Protein AF-A0A3B5MGG6-F1 (afdb_monomer_lite)

Secondary structure (DSSP, 8-state):
-PPPPHHHHHHHHHHHHTT--------------------------------------S--------------------------S-S-S---HHHHHHHHHHHHHHHHHHHHHHHHHHHHHHHHHHHHHHHHHHHHHHHHHHHHHHHHHHHHHHHHHHHHHHHHHHHHHHHHHHHHHHHHHHHHHHHHHHHHHHHHHHHHHHHHHHHHHHHHHHHHHHHHHHHHHHHHHHHHHHHHHHHHHHHHHHHHHHHHHHHHHHHHHHHHHHHHHHHHHHHHHHHHHHHHHHHHHHHHHHTT--

Organism: NCBI:txid32473

pLDDT: mean 80.11, std 25.15, range [26.08, 98.81]

Structure (mmCIF, N/CA/C/O backbone):
data_AF-A0A3B5MGG6-F1
#
_entry.id   AF-A0A3B5MGG6-F1
#
loop_
_atom_site.group_PDB
_atom_site.id
_atom_site.type_symbol
_atom_site.label_atom_id
_atom_site.label_alt_id
_atom_site.label_comp_id
_atom_site.label_asym_id
_atom_site.label_entity_id
_atom_site.label_seq_id
_atom_site.pdbx_PDB_ins_code
_atom_site.Cartn_x
_atom_site.Cartn_y
_atom_site.Cartn_z
_atom_site.occupancy
_atom_site.B_iso_or_equiv
_atom_site.auth_seq_id
_atom_site.auth_comp_id
_atom_site.auth_asym_id
_atom_site.auth_atom_id
_atom_site.pdbx_PDB_model_num
ATOM 1 N N . MET A 1 1 ? -23.820 20.287 28.673 1.00 47.94 1 MET A N 1
ATOM 2 C CA . MET A 1 1 ? -22.923 19.943 27.549 1.00 47.94 1 MET A CA 1
ATOM 3 C C . MET A 1 1 ? -23.768 19.921 26.290 1.00 47.94 1 MET A C 1
ATOM 5 O O . MET A 1 1 ? -24.690 19.119 26.222 1.00 47.94 1 MET A O 1
ATOM 9 N N . SER A 1 2 ? -23.555 20.876 25.383 1.00 59.16 2 SER A N 1
ATOM 10 C CA . SER A 1 2 ? -24.327 20.967 24.139 1.00 59.16 2 SER A CA 1
ATOM 11 C C . SER A 1 2 ? -23.839 19.878 23.187 1.00 59.16 2 SER A C 1
ATOM 13 O O . SER A 1 2 ? -22.656 19.848 22.852 1.00 59.16 2 SER A O 1
ATOM 15 N N . TRP A 1 3 ? -24.717 18.947 22.824 1.00 73.25 3 TRP A N 1
ATOM 16 C CA . TRP A 1 3 ? -24.403 17.906 21.853 1.00 73.25 3 TRP A CA 1
ATOM 17 C C . TRP A 1 3 ? -24.364 18.540 20.461 1.00 73.25 3 TRP A C 1
ATOM 19 O O . TRP A 1 3 ? -25.211 19.368 20.122 1.00 73.25 3 TRP A O 1
ATOM 29 N N . LEU A 1 4 ? -23.359 18.180 19.663 1.00 74.75 4 LEU A N 1
ATOM 30 C CA . LEU A 1 4 ? -23.256 18.612 18.271 1.00 74.75 4 LEU A CA 1
ATOM 31 C C . LEU A 1 4 ? -24.516 18.182 17.508 1.00 74.75 4 LEU A C 1
ATOM 33 O O . LEU A 1 4 ? -24.974 17.047 17.640 1.00 74.75 4 LEU A O 1
ATOM 37 N N . SER A 1 5 ? -25.057 19.084 16.688 1.00 87.19 5 SER A N 1
ATOM 38 C CA . SER A 1 5 ? -26.113 18.738 15.732 1.00 87.19 5 SER A CA 1
ATOM 39 C C . SER A 1 5 ? -25.649 17.576 14.836 1.00 87.19 5 SER A C 1
ATOM 41 O O . SER A 1 5 ? -24.461 17.533 14.496 1.00 87.19 5 SER A O 1
ATOM 43 N N . PRO A 1 6 ? -26.541 16.666 14.397 1.00 84.75 6 PRO A N 1
ATOM 44 C CA . PRO A 1 6 ? -26.190 15.551 13.512 1.00 84.75 6 PRO A CA 1
ATOM 45 C C . PRO A 1 6 ? -25.348 15.962 12.292 1.00 84.75 6 PRO A C 1
ATOM 47 O O . PRO A 1 6 ? -24.424 15.254 11.901 1.00 84.75 6 PRO A O 1
ATOM 50 N N . VAL A 1 7 ? -25.596 17.157 11.744 1.00 82.31 7 VAL A N 1
ATOM 51 C CA . VAL A 1 7 ? -24.833 17.722 10.616 1.00 82.31 7 VAL A CA 1
ATOM 52 C C . VAL A 1 7 ? -23.407 18.107 11.020 1.00 82.31 7 VAL A C 1
ATOM 54 O O . VAL A 1 7 ? -22.466 17.914 10.257 1.00 82.31 7 VAL A O 1
ATOM 57 N N . GLN A 1 8 ? -23.225 18.630 12.231 1.00 82.56 8 GLN A N 1
ATOM 58 C CA . GLN A 1 8 ? -21.909 18.988 12.762 1.00 82.56 8 GLN A CA 1
ATOM 59 C C . GLN A 1 8 ? -21.092 17.739 13.104 1.00 82.56 8 GLN A C 1
ATOM 61 O O . GLN A 1 8 ? -19.890 17.707 12.853 1.00 82.56 8 GLN A O 1
ATOM 66 N N . TRP A 1 9 ? -21.745 16.685 13.599 1.00 86.94 9 TRP A N 1
ATOM 67 C CA . TRP A 1 9 ? -21.104 15.391 13.825 1.00 86.94 9 TRP A CA 1
ATOM 68 C C . TRP A 1 9 ? -20.669 14.738 12.504 1.00 86.94 9 TRP A C 1
ATOM 70 O O . TRP A 1 9 ? -19.541 14.260 12.393 1.00 86.94 9 TRP A O 1
ATOM 80 N N . ALA A 1 10 ? -21.506 14.808 11.464 1.00 84.88 10 ALA A N 1
ATOM 81 C CA . ALA A 1 10 ? -21.157 14.353 10.118 1.00 84.88 10 ALA A CA 1
ATOM 82 C C . ALA A 1 10 ? -19.996 15.162 9.504 1.00 84.88 10 ALA A C 1
ATOM 84 O O . ALA A 1 10 ? -19.057 14.585 8.963 1.00 84.88 10 ALA A O 1
ATOM 85 N N . LYS A 1 11 ? -19.997 16.498 9.638 1.00 80.25 11 LYS A N 1
ATOM 86 C CA . LYS A 1 11 ? -18.886 17.343 9.156 1.00 80.25 11 LYS A CA 1
ATOM 87 C C . LYS A 1 11 ? -17.575 17.039 9.874 1.00 80.25 11 LYS A C 1
ATOM 89 O O . LYS A 1 11 ? -16.527 16.991 9.237 1.00 80.25 11 LYS A O 1
ATOM 94 N N . TRP A 1 12 ? -17.633 16.835 11.186 1.00 83.12 12 TRP A N 1
ATOM 95 C CA . TRP A 1 12 ? -16.455 16.524 11.988 1.00 83.12 12 TRP A CA 1
ATOM 96 C C . TRP A 1 12 ? -15.891 15.138 11.659 1.00 83.12 12 TRP A C 1
ATOM 98 O O . TRP A 1 12 ? -14.692 15.010 11.428 1.00 83.12 12 TRP A O 1
ATOM 108 N N . THR A 1 13 ? -16.747 14.118 11.550 1.00 85.62 13 THR A N 1
ATOM 109 C CA . THR A 1 13 ? -16.327 12.758 11.172 1.00 85.62 13 THR A CA 1
ATOM 110 C C . THR A 1 13 ? -15.755 12.702 9.760 1.00 85.62 13 THR A C 1
ATOM 112 O O . THR A 1 13 ? -14.726 12.065 9.560 1.00 85.62 13 THR A O 1
ATOM 115 N N . TRP A 1 14 ? -16.334 13.431 8.802 1.00 74.00 14 TRP A N 1
ATOM 116 C CA . TRP A 1 14 ? -15.778 13.519 7.451 1.00 74.00 14 TRP A CA 1
ATOM 117 C C . TRP A 1 14 ? -14.415 14.220 7.436 1.00 74.00 14 TRP A C 1
ATOM 119 O O . TRP A 1 14 ? -13.461 13.709 6.861 1.00 74.00 14 TRP A O 1
ATOM 129 N N . SER A 1 15 ? -14.278 15.336 8.159 1.00 77.81 15 SER A N 1
ATOM 130 C CA . SER A 1 15 ? -13.008 16.065 8.267 1.00 77.81 15 SER A CA 1
ATOM 131 C C . SER A 1 15 ? -11.915 15.273 9.000 1.00 77.81 15 SER A C 1
ATOM 133 O O . SER A 1 15 ? -10.732 15.462 8.714 1.00 77.81 15 SER A O 1
ATOM 135 N N . ALA A 1 16 ? -12.293 14.389 9.927 1.00 76.06 16 ALA A N 1
ATOM 136 C CA . ALA A 1 16 ? -11.382 13.468 10.601 1.00 76.06 16 ALA A CA 1
ATOM 137 C C . ALA A 1 16 ? -10.973 12.288 9.701 1.00 76.06 16 ALA A C 1
ATOM 139 O O . ALA A 1 16 ? -9.833 11.838 9.781 1.00 76.06 16 ALA A O 1
ATOM 140 N N . VAL A 1 17 ? -11.871 11.810 8.828 1.00 74.44 17 VAL A N 1
ATOM 141 C CA . VAL A 1 17 ? -11.615 10.661 7.942 1.00 74.44 17 VAL A CA 1
ATOM 142 C C . VAL A 1 17 ? -10.825 11.035 6.687 1.00 74.44 17 VAL A C 1
ATOM 144 O O . VAL A 1 17 ? -10.078 10.206 6.176 1.00 74.44 17 VAL A O 1
ATOM 147 N N . THR A 1 18 ? -10.948 12.273 6.197 1.00 74.12 18 THR A N 1
ATOM 148 C CA . THR A 1 18 ? -10.237 12.735 4.992 1.00 74.12 18 THR A CA 1
ATOM 149 C C . THR A 1 18 ? -9.017 13.604 5.285 1.00 74.12 18 THR A C 1
ATOM 151 O O . THR A 1 18 ? -8.339 14.000 4.344 1.00 74.12 18 THR A O 1
ATOM 154 N N . GLY A 1 19 ? -8.736 13.925 6.554 1.00 52.03 19 GLY A N 1
ATOM 155 C CA . GLY A 1 19 ? -7.670 14.859 6.922 1.00 52.03 19 GLY A CA 1
ATOM 156 C C . GLY A 1 19 ? -7.944 16.256 6.362 1.00 52.03 19 GLY A C 1
ATOM 157 O O . GLY A 1 19 ? -7.383 16.651 5.346 1.00 52.03 19 GLY A O 1
ATOM 158 N N . GLY A 1 20 ? -8.852 17.000 6.994 1.00 51.59 20 GLY A N 1
ATOM 159 C CA . GLY A 1 20 ? -9.206 18.351 6.557 1.00 51.59 20 GLY A CA 1
ATOM 160 C C . GLY A 1 20 ? -8.001 19.297 6.523 1.00 51.59 20 GLY A C 1
ATOM 161 O O . GLY A 1 20 ? -7.523 19.732 7.570 1.00 51.59 20 GLY A O 1
ATOM 162 N N . ALA A 1 21 ? -7.562 19.656 5.314 1.00 44.69 21 ALA A N 1
ATOM 163 C CA . ALA A 1 21 ? -6.850 20.898 5.056 1.00 44.69 21 ALA A CA 1
ATOM 164 C C . ALA A 1 21 ? -7.791 22.051 5.434 1.00 44.69 21 ALA A C 1
ATOM 166 O O . ALA A 1 21 ? -8.805 22.287 4.776 1.00 44.69 21 ALA A O 1
ATOM 167 N N . GLY A 1 22 ? -7.495 22.699 6.558 1.00 44.03 22 GLY A N 1
ATOM 168 C CA . GLY A 1 22 ? -8.172 23.916 6.974 1.00 44.03 22 GLY A CA 1
ATOM 169 C C . GLY A 1 22 ? -7.896 25.020 5.963 1.00 44.03 22 GLY A C 1
ATOM 170 O O . GLY A 1 22 ? -6.744 25.380 5.734 1.00 44.03 22 GLY A O 1
ATOM 171 N N . ASP A 1 23 ? -8.972 25.534 5.378 1.00 50.22 23 ASP A N 1
ATOM 172 C CA . ASP A 1 23 ? -9.030 26.833 4.725 1.00 50.22 23 ASP A CA 1
ATOM 173 C C . ASP A 1 23 ? -8.570 27.900 5.728 1.00 50.22 23 ASP A C 1
ATOM 175 O O . ASP A 1 23 ? -9.292 28.262 6.658 1.00 50.22 23 ASP A O 1
ATOM 179 N N . ASN A 1 24 ? -7.316 28.322 5.588 1.00 38.94 24 ASN A N 1
ATOM 180 C CA . ASN A 1 24 ? -6.764 29.489 6.252 1.00 38.94 24 ASN A CA 1
ATOM 181 C C . ASN A 1 24 ? -6.341 30.439 5.136 1.00 38.94 24 ASN A C 1
ATOM 183 O O . ASN A 1 24 ? -5.423 30.147 4.369 1.00 38.94 24 ASN A O 1
ATOM 187 N N . GLY A 1 25 ? -7.061 31.554 5.032 1.00 44.50 25 GLY A N 1
ATOM 188 C CA . GLY A 1 25 ? -6.822 32.572 4.025 1.00 44.50 25 GLY A CA 1
ATOM 189 C C . GLY A 1 25 ? -5.377 33.062 4.042 1.00 44.50 25 GLY A C 1
ATOM 190 O O . GLY A 1 25 ? -4.863 33.493 5.074 1.00 44.50 25 GLY A O 1
ATOM 191 N N . GLN A 1 26 ? -4.751 33.051 2.867 1.00 32.41 26 GLN A N 1
ATOM 192 C CA . GLN A 1 26 ? -3.492 33.736 2.618 1.00 32.41 26 GLN A CA 1
ATOM 193 C C . GLN A 1 26 ? -3.726 34.791 1.535 1.00 32.41 26 GLN A C 1
ATOM 195 O O . GLN A 1 26 ? -3.772 34.509 0.340 1.00 32.41 26 GLN A O 1
ATOM 200 N N . HIS A 1 27 ? -3.884 36.033 1.985 1.00 38.22 27 HIS A N 1
ATOM 201 C CA . HIS A 1 27 ? -3.627 37.212 1.176 1.00 38.22 27 HIS A CA 1
ATOM 202 C C . HIS A 1 27 ? -2.108 37.428 1.188 1.00 38.22 27 HIS A C 1
ATOM 204 O O . HIS A 1 27 ? -1.572 37.960 2.154 1.00 38.22 27 HIS A O 1
ATOM 210 N N . THR A 1 28 ? -1.411 37.027 0.129 1.00 31.61 28 THR A N 1
ATOM 211 C CA . THR A 1 28 ? -0.104 37.592 -0.240 1.00 31.61 28 THR A CA 1
ATOM 212 C C . THR A 1 28 ? -0.030 37.598 -1.752 1.00 31.61 28 THR A C 1
ATOM 214 O O . THR A 1 28 ? 0.015 36.551 -2.393 1.00 31.61 28 THR A O 1
ATOM 217 N N . GLY A 1 29 ? -0.118 38.800 -2.309 1.00 32.59 29 GLY A N 1
ATOM 218 C CA . GLY A 1 29 ? 0.027 39.019 -3.730 1.00 32.59 29 GLY A CA 1
ATOM 219 C C . GLY A 1 29 ? 1.483 38.975 -4.172 1.00 32.59 29 GLY A C 1
ATOM 220 O O . GLY A 1 29 ? 2.388 39.267 -3.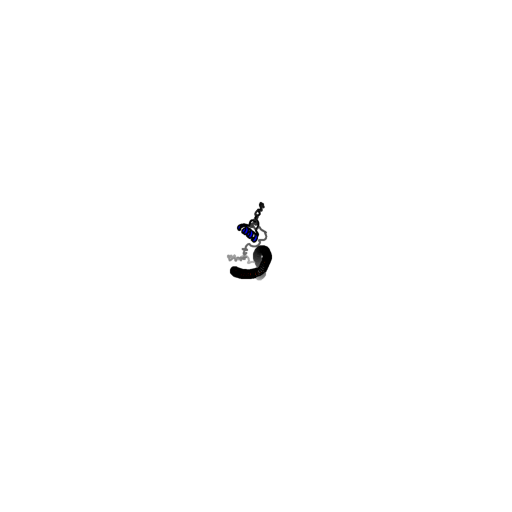394 1.00 32.59 29 GLY A O 1
ATOM 221 N N . ARG A 1 30 ? 1.592 38.755 -5.483 1.00 36.16 30 ARG A N 1
ATOM 222 C CA . ARG A 1 30 ? 2.635 39.237 -6.385 1.00 36.16 30 ARG A CA 1
ATOM 223 C C . ARG A 1 30 ? 3.969 38.498 -6.320 1.00 36.16 30 ARG A C 1
ATOM 225 O O . ARG A 1 30 ? 4.853 38.871 -5.568 1.00 36.16 30 ARG A O 1
ATOM 232 N N . ASP A 1 31 ? 4.107 37.550 -7.239 1.00 33.88 31 ASP A N 1
ATOM 233 C CA . ASP A 1 31 ? 5.368 37.321 -7.933 1.00 33.88 31 ASP A CA 1
ATOM 234 C C . ASP A 1 31 ? 5.080 37.290 -9.437 1.00 33.88 31 ASP A C 1
ATOM 236 O O . ASP A 1 31 ? 4.475 36.360 -9.969 1.00 33.88 31 ASP A O 1
ATOM 240 N N . ASP A 1 32 ? 5.479 38.381 -10.087 1.00 47.44 32 ASP A N 1
ATOM 241 C CA . ASP A 1 32 ? 5.624 38.509 -11.528 1.00 47.44 32 ASP A CA 1
ATOM 242 C C . ASP A 1 32 ? 6.772 37.581 -11.966 1.00 47.44 32 ASP A C 1
ATOM 244 O O . ASP A 1 32 ? 7.939 37.847 -11.673 1.00 47.44 32 ASP A O 1
ATOM 248 N N . LYS A 1 33 ? 6.462 36.484 -12.663 1.00 39.97 33 LYS A N 1
ATOM 249 C CA . LYS A 1 33 ? 7.435 35.794 -13.517 1.00 39.97 33 LYS A CA 1
ATOM 250 C C . LYS A 1 33 ? 6.804 35.508 -14.861 1.00 39.97 33 LYS A C 1
ATOM 252 O O . LYS A 1 33 ? 6.009 34.591 -15.028 1.00 39.97 33 LYS A O 1
ATOM 257 N N . GLU A 1 34 ? 7.183 36.396 -15.761 1.00 43.03 34 GLU A N 1
ATOM 258 C CA . GLU A 1 34 ? 6.930 36.409 -17.183 1.00 43.03 34 GLU A CA 1
ATOM 259 C C . GLU A 1 34 ? 7.214 35.049 -17.819 1.00 43.03 34 GLU A C 1
ATOM 261 O O . GLU A 1 34 ? 8.250 34.413 -17.593 1.00 43.03 34 GLU A O 1
ATOM 266 N N . ASP A 1 35 ? 6.267 34.654 -18.658 1.00 42.06 35 ASP A N 1
ATOM 267 C CA . ASP A 1 35 ? 6.448 33.698 -19.728 1.00 42.06 35 ASP A CA 1
ATOM 268 C C . ASP A 1 35 ? 7.689 34.076 -20.548 1.00 42.06 35 ASP A C 1
ATOM 270 O O . ASP A 1 35 ? 7.717 35.098 -21.231 1.00 42.06 35 ASP A O 1
ATOM 274 N N . ASN A 1 36 ? 8.717 33.231 -20.520 1.00 41.12 36 ASN A N 1
ATOM 275 C CA . ASN A 1 36 ? 9.739 33.237 -21.561 1.00 41.12 36 ASN A CA 1
ATOM 276 C C . ASN A 1 36 ? 10.020 31.807 -22.020 1.00 41.12 36 ASN A C 1
ATOM 278 O O . ASN A 1 36 ? 11.101 31.248 -21.849 1.00 41.12 36 ASN A O 1
ATOM 282 N N . LEU A 1 37 ? 8.978 31.205 -22.587 1.00 48.41 37 LEU A N 1
ATOM 283 C CA . LEU A 1 37 ? 9.094 30.082 -23.498 1.00 48.41 37 LEU A CA 1
ATOM 284 C C . LEU A 1 37 ? 8.848 30.630 -24.902 1.00 48.41 37 LEU A C 1
ATOM 286 O O . LEU A 1 37 ? 7.708 30.659 -25.339 1.00 48.41 37 LEU A O 1
ATOM 290 N N . MET A 1 38 ? 9.894 31.107 -25.575 1.00 44.31 38 MET A N 1
ATOM 291 C CA . MET A 1 38 ? 10.033 31.090 -27.039 1.00 44.31 38 MET A CA 1
ATOM 292 C C . MET A 1 38 ? 11.314 31.828 -27.434 1.00 44.31 38 MET A C 1
ATOM 294 O O . MET A 1 38 ? 11.298 33.043 -27.597 1.00 44.31 38 MET A O 1
ATOM 298 N N . LEU A 1 39 ? 12.405 31.091 -27.656 1.00 45.59 39 LEU A N 1
ATOM 299 C CA . LEU A 1 39 ? 13.365 31.433 -28.709 1.00 45.59 39 LEU A CA 1
ATOM 300 C C . LEU A 1 39 ? 14.301 30.244 -28.994 1.00 45.59 39 LEU A C 1
ATOM 302 O O . LEU A 1 39 ? 15.430 30.187 -28.525 1.00 45.59 39 LEU A O 1
ATOM 306 N N . PHE A 1 40 ? 13.832 29.294 -29.796 1.00 34.25 40 PHE A N 1
ATOM 307 C CA . PHE A 1 40 ? 14.710 28.599 -30.737 1.00 34.25 40 PHE A CA 1
ATOM 308 C C . PHE A 1 40 ? 14.092 28.814 -32.113 1.00 34.25 40 PHE A C 1
ATOM 310 O O . PHE A 1 40 ? 13.156 28.132 -32.520 1.00 34.25 40 PHE A O 1
ATOM 317 N N . LYS A 1 41 ? 14.544 29.892 -32.755 1.00 37.66 41 LYS A N 1
ATOM 318 C CA . LYS A 1 41 ? 14.348 30.123 -34.180 1.00 37.66 41 LYS A CA 1
ATOM 319 C C . LYS A 1 41 ? 15.368 29.254 -34.902 1.00 37.66 41 LYS A C 1
ATOM 321 O O . LYS A 1 41 ? 16.548 29.590 -34.922 1.00 37.66 41 LYS A O 1
ATOM 326 N N . ASP A 1 42 ? 14.891 28.152 -35.463 1.00 40.66 42 ASP A N 1
ATOM 327 C CA . ASP A 1 42 ? 15.525 27.530 -36.618 1.00 40.66 42 ASP A CA 1
ATOM 328 C C . ASP A 1 42 ? 15.268 28.443 -37.822 1.00 40.66 42 ASP A C 1
ATOM 330 O O . ASP A 1 42 ? 14.266 28.309 -38.522 1.00 40.66 42 ASP A O 1
ATOM 334 N N . ASP A 1 43 ? 16.156 29.415 -38.025 1.00 36.41 43 ASP A N 1
ATOM 335 C CA . ASP A 1 43 ? 16.260 30.126 -39.293 1.00 36.41 43 ASP A CA 1
ATOM 336 C C . ASP A 1 43 ? 17.379 29.472 -40.108 1.00 36.41 43 ASP A C 1
ATOM 338 O O . ASP A 1 43 ? 18.575 29.646 -39.868 1.00 36.41 43 ASP A O 1
ATOM 342 N N . HIS A 1 44 ? 16.942 28.687 -41.090 1.00 45.41 44 HIS A N 1
ATOM 343 C CA . HIS A 1 44 ? 17.717 28.346 -42.268 1.00 45.41 44 HIS A CA 1
ATOM 344 C C . HIS A 1 44 ? 18.201 29.630 -42.957 1.00 45.41 44 HIS A C 1
ATOM 346 O O . HIS A 1 44 ? 17.391 30.374 -43.500 1.00 45.41 44 HIS A O 1
ATOM 352 N N . HIS A 1 45 ? 19.516 29.833 -43.030 1.00 36.81 45 HIS A N 1
ATOM 353 C CA . HIS A 1 45 ? 20.130 30.602 -44.110 1.00 36.81 45 HIS A CA 1
ATOM 354 C C . HIS A 1 45 ? 21.511 30.036 -44.455 1.00 36.81 45 HIS A C 1
ATOM 356 O O . HIS A 1 45 ? 22.381 29.917 -43.599 1.00 36.81 45 HIS A O 1
ATOM 362 N N . GLU A 1 46 ? 21.630 29.639 -45.727 1.00 35.25 46 GLU A N 1
ATOM 363 C CA . GLU A 1 46 ? 22.773 29.866 -46.626 1.00 35.25 46 GLU A CA 1
ATOM 364 C C . GLU A 1 46 ? 24.163 29.826 -45.956 1.00 35.25 46 GLU A C 1
ATOM 366 O O . GLU A 1 46 ? 24.590 30.751 -45.282 1.00 35.25 46 GLU A O 1
ATOM 371 N N . GLY A 1 47 ? 24.965 28.775 -46.117 1.00 39.75 47 GLY A N 1
ATOM 372 C CA . GLY A 1 47 ? 25.407 28.316 -47.429 1.00 39.75 47 GLY A CA 1
ATOM 373 C C . GLY A 1 47 ? 26.299 29.370 -48.089 1.00 39.75 47 GLY A C 1
ATOM 374 O O . GLY A 1 47 ? 25.886 29.968 -49.075 1.00 39.75 47 GLY A O 1
ATOM 375 N N . HIS A 1 48 ? 27.507 29.603 -47.559 1.00 35.06 48 HIS A N 1
ATOM 376 C CA . HIS A 1 48 ? 28.522 30.392 -48.258 1.00 35.06 48 HIS A CA 1
ATOM 377 C C . HIS A 1 48 ? 29.915 29.749 -48.165 1.00 35.06 48 HIS A C 1
ATOM 379 O O . HIS A 1 48 ? 30.562 29.754 -47.124 1.00 35.06 48 HIS A O 1
ATOM 385 N N . ALA A 1 49 ? 30.285 29.168 -49.309 1.00 41.62 49 ALA A N 1
ATOM 386 C CA . ALA A 1 49 ? 31.598 28.980 -49.920 1.00 41.62 49 ALA A CA 1
ATOM 387 C C . ALA A 1 49 ? 32.847 28.873 -49.026 1.00 41.62 49 ALA A C 1
ATOM 389 O O . ALA A 1 49 ? 33.356 29.868 -48.515 1.00 41.62 49 ALA A O 1
ATOM 390 N N . THR A 1 50 ? 33.444 27.682 -49.033 1.00 41.19 50 THR A N 1
ATOM 391 C CA . THR A 1 50 ? 34.902 27.549 -49.095 1.00 41.19 50 THR A CA 1
ATOM 392 C C . THR A 1 50 ? 35.261 27.045 -50.485 1.00 41.19 50 THR A C 1
ATOM 394 O O . THR A 1 50 ? 34.861 25.948 -50.879 1.00 41.19 50 THR A O 1
ATOM 397 N N . ASP A 1 51 ? 35.940 27.913 -51.229 1.00 46.06 51 ASP A N 1
ATOM 398 C CA . ASP A 1 51 ? 36.638 27.614 -52.470 1.00 46.06 51 ASP A CA 1
ATOM 399 C C . ASP A 1 51 ? 37.588 26.430 -52.266 1.00 46.06 51 ASP A C 1
ATOM 401 O O . ASP A 1 51 ? 38.351 26.435 -51.307 1.00 46.06 51 ASP A O 1
ATOM 405 N N . GLU A 1 52 ? 37.548 25.443 -53.161 1.00 41.75 52 GLU A N 1
ATOM 406 C CA . GLU A 1 52 ? 38.738 24.947 -53.860 1.00 41.75 52 GLU A CA 1
ATOM 407 C C . GLU A 1 52 ? 38.362 23.881 -54.906 1.00 41.75 52 GLU A C 1
ATOM 409 O O . GLU A 1 52 ? 37.611 22.941 -54.663 1.00 41.75 52 GLU A O 1
ATOM 414 N N . GLU A 1 53 ? 38.892 24.112 -56.107 1.00 39.69 53 GLU A N 1
ATOM 415 C CA . GLU A 1 53 ? 39.119 23.165 -57.203 1.00 39.69 53 GLU A CA 1
ATOM 416 C C . GLU A 1 53 ? 37.913 22.538 -57.927 1.00 39.69 53 GLU A C 1
ATOM 418 O O . GLU A 1 53 ? 37.649 21.339 -57.903 1.00 39.69 53 GLU A O 1
ATOM 423 N N . LYS A 1 54 ? 37.284 23.359 -58.779 1.00 34.91 54 LYS A N 1
ATOM 424 C CA . LYS A 1 54 ? 36.786 22.894 -60.083 1.00 34.91 54 LYS A CA 1
ATOM 425 C C . LYS A 1 54 ? 37.877 23.082 -61.141 1.00 34.91 54 LYS A C 1
ATOM 427 O O . LYS A 1 54 ? 37.950 24.121 -61.795 1.00 34.91 54 LYS A O 1
ATOM 432 N N . LEU A 1 55 ? 38.682 22.049 -61.355 1.00 46.59 55 LEU A N 1
ATOM 433 C CA . LEU A 1 55 ? 39.332 21.807 -62.640 1.00 46.59 55 LEU A CA 1
ATOM 434 C C . LEU A 1 55 ? 38.852 20.458 -63.180 1.00 46.59 55 LEU A C 1
ATOM 436 O O . LEU A 1 55 ? 38.610 19.528 -62.424 1.00 46.59 55 LEU A O 1
ATOM 440 N N . ALA A 1 56 ? 38.750 20.397 -64.507 1.00 38.38 56 ALA A N 1
ATOM 441 C CA . ALA A 1 56 ? 38.333 19.268 -65.338 1.00 38.38 56 ALA A CA 1
ATOM 442 C C . ALA A 1 56 ? 36.814 19.052 -65.466 1.00 38.38 56 ALA A C 1
ATOM 444 O O . ALA A 1 56 ? 36.134 18.506 -64.603 1.00 38.38 56 ALA A O 1
ATOM 445 N N . GLY A 1 57 ? 36.280 19.457 -66.622 1.00 38.97 57 GLY A N 1
ATOM 446 C CA . GLY A 1 57 ? 34.905 19.136 -66.991 1.00 38.97 57 GLY A CA 1
ATOM 447 C C . GLY A 1 57 ? 34.328 19.886 -68.188 1.00 38.97 57 GLY A C 1
ATOM 448 O O . GLY A 1 57 ? 33.119 20.090 -68.227 1.00 38.97 57 GLY A O 1
ATOM 449 N N . THR A 1 58 ? 35.131 20.303 -69.170 1.00 34.47 58 THR A N 1
ATOM 450 C CA . THR A 1 58 ? 34.613 20.673 -70.496 1.00 34.47 58 THR A CA 1
ATOM 451 C C . THR A 1 58 ? 35.036 19.629 -71.515 1.00 34.47 58 THR A C 1
ATOM 453 O O . THR A 1 58 ? 36.202 19.513 -71.877 1.00 34.47 58 THR A O 1
ATOM 456 N N . LYS A 1 59 ? 34.025 18.857 -71.924 1.00 33.22 59 LYS A N 1
ATOM 457 C CA . LYS A 1 59 ? 33.884 18.113 -73.178 1.00 33.22 59 LYS A CA 1
ATOM 458 C C . LYS A 1 59 ? 35.050 18.292 -74.152 1.00 33.22 59 LYS A C 1
ATOM 460 O O . LYS A 1 59 ? 35.187 19.326 -74.805 1.00 33.22 59 LYS A O 1
ATOM 465 N N . SER A 1 60 ? 35.819 17.220 -74.288 1.00 36.84 60 SER A N 1
ATOM 466 C CA . SER A 1 60 ? 36.667 16.989 -75.444 1.00 36.84 60 SER A CA 1
ATOM 467 C C . SER A 1 60 ? 35.765 16.676 -76.642 1.00 36.84 60 SER A C 1
ATOM 469 O O . SER A 1 60 ? 35.372 15.539 -76.862 1.00 36.84 60 SER A O 1
ATOM 471 N N . GLU A 1 61 ? 35.385 17.707 -77.392 1.00 41.25 61 GLU A N 1
ATOM 472 C CA . GLU A 1 61 ? 34.991 17.581 -78.798 1.00 41.25 61 GLU A CA 1
ATOM 473 C C . GLU A 1 61 ? 35.999 18.373 -79.627 1.00 41.25 61 GLU A C 1
ATOM 475 O O . GLU A 1 61 ? 35.745 19.473 -80.110 1.00 41.25 61 GLU A O 1
ATOM 480 N N . LYS A 1 62 ? 37.198 17.806 -79.747 1.00 33.19 62 LYS A N 1
ATOM 481 C CA . LYS A 1 62 ? 38.065 17.995 -80.907 1.00 33.19 62 LYS A CA 1
ATOM 482 C C . LYS A 1 62 ? 38.695 16.647 -81.209 1.00 33.19 62 LYS A C 1
ATOM 484 O O . LYS A 1 62 ? 39.807 16.356 -80.779 1.00 33.19 62 LYS A O 1
ATOM 489 N N . GLU A 1 63 ? 37.975 15.834 -81.977 1.00 36.25 63 GLU A N 1
ATOM 490 C CA . GLU A 1 63 ? 38.622 14.893 -82.883 1.00 36.25 63 GLU A CA 1
ATOM 491 C C . GLU A 1 63 ? 39.536 15.714 -83.801 1.00 36.25 63 GLU A C 1
ATOM 493 O O . GLU A 1 63 ? 39.128 16.225 -84.842 1.00 36.25 63 GLU A O 1
ATOM 498 N N . GLN A 1 64 ? 40.797 15.884 -83.406 1.00 32.38 64 GLN A N 1
ATOM 499 C CA . GLN A 1 64 ? 41.859 16.144 -84.366 1.00 32.38 64 GLN A CA 1
ATOM 500 C C . GLN A 1 64 ? 42.160 14.816 -85.044 1.00 32.38 64 GLN A C 1
ATOM 502 O O . GLN A 1 64 ? 43.114 14.104 -84.741 1.00 32.38 64 GLN A O 1
ATOM 507 N N . ASN A 1 65 ? 41.259 14.482 -85.961 1.00 32.00 65 ASN A N 1
ATOM 508 C CA . ASN A 1 65 ? 41.521 13.577 -87.049 1.00 32.00 65 ASN A CA 1
ATOM 509 C C . ASN A 1 65 ? 42.690 14.182 -87.840 1.00 32.00 65 ASN A C 1
ATOM 511 O O . ASN A 1 65 ? 42.502 15.081 -88.660 1.00 32.00 65 ASN A O 1
ATOM 515 N N . TYR A 1 66 ? 43.916 13.729 -87.573 1.00 33.56 66 TYR A N 1
ATOM 516 C CA . TYR A 1 66 ? 45.013 13.895 -88.519 1.00 33.56 66 TYR A CA 1
ATOM 517 C C . TYR A 1 66 ? 44.739 12.954 -89.691 1.00 33.56 66 TYR A C 1
ATOM 519 O O . TYR A 1 66 ? 45.368 11.912 -89.859 1.00 33.56 66 TYR A O 1
ATOM 527 N N . THR A 1 67 ? 43.751 13.330 -90.502 1.00 26.08 67 THR A N 1
ATOM 528 C CA . THR A 1 67 ? 43.644 12.855 -91.869 1.00 26.08 67 THR A CA 1
ATOM 529 C C . THR A 1 67 ? 44.872 13.401 -92.577 1.00 26.08 67 THR A C 1
ATOM 531 O O . THR A 1 67 ? 44.982 14.596 -92.846 1.00 26.08 67 THR A O 1
ATOM 534 N N . CYS A 1 68 ? 45.845 12.532 -92.827 1.00 34.16 68 CYS A N 1
ATOM 535 C CA . CYS A 1 68 ? 46.871 12.817 -93.809 1.00 34.16 68 CYS A CA 1
ATOM 536 C C . CYS A 1 68 ? 46.154 12.791 -95.165 1.00 34.16 68 CYS A C 1
ATOM 538 O O . CYS A 1 68 ? 45.927 11.723 -95.734 1.00 34.16 68 CYS A O 1
ATOM 540 N N . GLU A 1 69 ? 45.696 13.956 -95.630 1.00 26.28 69 GLU A N 1
ATOM 541 C CA . GLU A 1 69 ? 45.214 14.132 -96.996 1.00 26.28 69 GLU A CA 1
ATOM 542 C C . GLU A 1 69 ? 46.381 13.849 -97.950 1.00 26.28 69 GLU A C 1
ATOM 544 O O . GLU A 1 69 ? 47.150 14.738 -98.317 1.00 26.28 69 GLU A O 1
ATOM 549 N N . LEU A 1 70 ? 46.516 12.594 -98.381 1.00 38.81 70 LEU A N 1
ATOM 550 C CA . LEU A 1 70 ? 47.130 12.312 -99.667 1.00 38.81 70 LEU A CA 1
ATOM 551 C C . LEU A 1 70 ? 46.197 12.899 -100.728 1.00 38.81 70 LEU A C 1
ATOM 553 O O . LEU A 1 70 ? 45.221 12.277 -101.144 1.00 38.81 70 LEU A O 1
ATOM 557 N N . LYS A 1 71 ? 46.504 14.116 -101.176 1.00 27.56 71 LYS A N 1
ATOM 558 C CA . LYS A 1 71 ? 46.008 14.608 -102.457 1.00 27.56 71 LYS A CA 1
ATOM 559 C C . LYS A 1 71 ? 46.680 13.792 -103.556 1.00 27.56 71 LYS A C 1
ATOM 561 O O . LYS A 1 71 ? 47.773 14.116 -104.011 1.00 27.56 71 LYS A O 1
ATOM 566 N N . THR A 1 72 ? 46.014 12.731 -103.993 1.00 36.41 72 THR A N 1
ATOM 567 C CA . THR A 1 72 ? 46.155 12.233 -105.360 1.00 36.41 72 THR A CA 1
ATOM 568 C C . THR A 1 72 ? 45.674 13.336 -106.297 1.00 36.41 72 THR A C 1
ATOM 570 O O . THR A 1 72 ? 44.474 13.551 -106.449 1.00 36.41 72 THR A O 1
ATOM 573 N N . SER A 1 73 ? 46.615 14.076 -106.882 1.00 27.03 73 SER A N 1
ATOM 574 C CA . SER A 1 73 ? 46.343 14.919 -108.043 1.00 27.03 73 SER A CA 1
ATOM 575 C C . SER A 1 73 ? 46.386 14.024 -109.275 1.00 27.03 73 SER A C 1
ATOM 577 O O . SER A 1 73 ? 47.460 13.649 -109.744 1.00 27.03 73 SER A O 1
ATOM 579 N N . GLU A 1 74 ? 45.209 13.657 -109.771 1.00 29.55 74 GLU A N 1
ATOM 580 C CA . GLU A 1 74 ? 45.043 13.120 -111.115 1.00 29.55 74 GLU A CA 1
ATOM 581 C C . GLU A 1 74 ? 45.473 14.150 -112.170 1.00 29.55 74 GLU A C 1
ATOM 583 O O . GLU A 1 74 ? 45.217 15.346 -112.048 1.00 29.55 74 GLU A O 1
ATOM 588 N N . GLY A 1 75 ? 46.154 13.620 -113.187 1.00 34.34 75 GLY A N 1
ATOM 589 C CA . GLY A 1 75 ? 46.168 14.018 -114.594 1.00 34.34 75 GLY A CA 1
ATOM 590 C C . GLY A 1 75 ? 45.919 15.476 -114.987 1.00 34.34 75 GLY A C 1
ATOM 591 O O . GLY A 1 75 ? 44.792 15.957 -114.983 1.00 34.34 75 GLY A O 1
ATOM 592 N N . SER A 1 76 ? 46.952 16.095 -115.562 1.00 30.41 76 SER A N 1
ATOM 593 C CA . SER A 1 76 ? 46.792 17.131 -116.584 1.00 30.41 76 SER A CA 1
ATOM 594 C C . SER A 1 76 ? 47.951 17.061 -117.589 1.00 30.41 76 SER A C 1
ATOM 596 O O . SER A 1 76 ? 49.109 17.305 -117.267 1.00 30.41 76 SER A O 1
ATOM 598 N N . GLU A 1 77 ? 47.592 16.588 -118.783 1.00 28.05 77 GLU A N 1
ATOM 599 C CA . GLU A 1 77 ? 48.075 16.978 -120.115 1.00 28.05 77 GLU A CA 1
ATOM 600 C C . GLU A 1 77 ? 49.580 17.182 -120.373 1.00 28.05 77 GLU A C 1
ATOM 602 O O . GLU A 1 77 ? 50.161 18.252 -120.248 1.00 28.05 77 GLU A O 1
ATOM 607 N N . MET A 1 78 ? 50.173 16.122 -120.924 1.00 35.50 78 MET A N 1
ATOM 608 C CA . MET A 1 78 ? 50.848 16.117 -122.228 1.00 35.50 78 MET A CA 1
ATOM 609 C C . MET A 1 78 ? 51.182 17.489 -122.857 1.00 35.50 78 MET A C 1
ATOM 611 O O . MET A 1 78 ? 50.407 18.024 -123.643 1.00 35.50 78 MET A O 1
ATOM 615 N N . GLN A 1 79 ? 52.425 17.947 -122.689 1.00 31.66 79 GLN A N 1
ATOM 616 C CA . GLN A 1 79 ? 53.137 18.675 -123.743 1.00 31.66 79 GLN A CA 1
ATOM 617 C C . GLN A 1 79 ? 54.528 18.080 -123.948 1.00 31.66 79 GLN A C 1
ATOM 619 O O . GLN A 1 79 ? 55.495 18.341 -123.241 1.00 31.66 79 GLN A O 1
ATOM 624 N N . LYS A 1 80 ? 54.583 17.237 -124.976 1.00 40.00 80 LYS A N 1
ATOM 625 C CA . LYS A 1 80 ? 55.783 16.746 -125.635 1.00 40.00 80 LYS A CA 1
ATOM 626 C C . LYS A 1 80 ? 56.311 17.879 -126.520 1.00 40.00 80 LYS A C 1
ATOM 628 O O . LYS A 1 80 ? 55.929 17.971 -127.683 1.00 40.00 80 LYS A O 1
ATOM 633 N N . THR A 1 81 ? 57.163 18.752 -125.990 1.00 35.72 81 THR A N 1
ATOM 634 C CA . THR A 1 81 ? 58.061 19.557 -126.826 1.00 35.72 81 THR A CA 1
ATOM 635 C C . THR A 1 81 ? 59.349 18.760 -127.001 1.00 35.72 81 THR A C 1
ATOM 637 O O . THR A 1 81 ? 60.072 18.479 -126.047 1.00 35.72 81 THR A O 1
ATOM 640 N N . GLY A 1 82 ? 59.579 18.295 -128.234 1.00 34.12 82 GLY A N 1
ATOM 641 C CA . GLY A 1 82 ? 60.835 17.665 -128.643 1.00 34.12 82 GLY A CA 1
ATOM 642 C C . GLY A 1 82 ? 62.012 18.543 -128.218 1.00 34.12 82 GLY A C 1
ATOM 643 O O . GLY A 1 82 ? 61.952 19.763 -128.303 1.00 34.12 82 GLY A O 1
ATOM 644 N N . SER A 1 83 ? 63.057 17.968 -127.632 1.00 48.25 83 SER A N 1
ATOM 645 C CA . SER A 1 83 ? 64.105 17.301 -128.408 1.00 48.25 83 SER A CA 1
ATOM 646 C C . SER A 1 83 ? 64.498 18.130 -129.631 1.00 48.25 83 SER A C 1
ATOM 648 O O . SER A 1 83 ? 64.061 17.876 -130.748 1.00 48.25 83 SER A O 1
ATOM 650 N N . GLN A 1 84 ? 65.323 19.140 -129.389 1.00 45.47 84 GLN A N 1
ATOM 651 C CA . GLN A 1 84 ? 66.440 19.483 -130.257 1.00 45.47 84 GLN A CA 1
ATOM 652 C C . GLN A 1 84 ? 67.427 20.267 -129.387 1.00 45.47 84 GLN A C 1
ATOM 654 O O . GLN A 1 84 ? 67.010 21.159 -128.658 1.00 45.47 84 GLN A O 1
ATOM 659 N N . VAL A 1 85 ? 68.716 19.925 -129.445 1.00 45.09 85 VAL A N 1
ATOM 660 C CA . VAL A 1 85 ? 69.818 20.473 -128.619 1.00 45.09 85 VAL A CA 1
ATOM 661 C C . VAL A 1 85 ? 70.060 19.761 -127.273 1.00 45.09 85 VAL A C 1
ATOM 663 O O . VAL A 1 85 ? 70.191 20.395 -126.237 1.00 45.09 85 VAL A O 1
ATOM 666 N N . LEU A 1 86 ? 70.199 18.431 -127.298 1.00 47.69 86 LEU A N 1
ATOM 667 C CA . LEU A 1 86 ? 71.092 17.681 -126.388 1.00 47.69 86 LEU A CA 1
ATOM 668 C C . LEU A 1 86 ? 71.718 16.466 -127.109 1.00 47.69 86 LEU A C 1
ATOM 670 O O . LEU A 1 86 ? 71.966 15.436 -126.500 1.00 47.69 86 LEU A O 1
ATOM 674 N N . ASP A 1 87 ? 71.971 16.578 -128.416 1.00 40.56 87 ASP A N 1
ATOM 675 C CA . ASP A 1 87 ? 72.526 15.483 -129.235 1.00 40.56 87 ASP A CA 1
ATOM 676 C C . ASP A 1 87 ? 73.985 15.745 -129.648 1.00 40.56 87 ASP A C 1
ATOM 678 O O . ASP A 1 87 ? 74.450 15.369 -130.721 1.00 40.56 87 ASP A O 1
ATOM 682 N N . SER A 1 88 ? 74.736 16.467 -128.812 1.00 48.59 88 SER A N 1
ATOM 683 C CA . SER A 1 88 ? 76.164 16.740 -129.044 1.00 48.59 88 SER A CA 1
ATOM 684 C C . SER A 1 88 ? 76.945 16.920 -127.743 1.00 48.59 88 SER A C 1
ATOM 686 O O . SER A 1 88 ? 77.758 17.829 -127.597 1.00 48.59 88 SER A O 1
ATOM 688 N N . ILE A 1 89 ? 76.710 16.010 -126.800 1.00 46.62 89 ILE A N 1
ATOM 689 C CA . ILE A 1 89 ? 77.728 15.596 -125.836 1.00 46.62 89 ILE A CA 1
ATOM 690 C C . ILE A 1 89 ? 77.897 14.097 -126.092 1.00 46.62 89 ILE A C 1
ATOM 692 O O . ILE A 1 89 ? 76.960 13.335 -125.872 1.00 46.62 89 ILE A O 1
ATOM 696 N N . CYS A 1 90 ? 79.046 13.677 -126.631 1.00 50.12 90 CYS A N 1
ATOM 697 C CA . CYS A 1 90 ? 79.397 12.261 -126.747 1.00 50.12 90 CYS A CA 1
ATOM 698 C C . CYS A 1 90 ? 79.586 11.693 -125.341 1.00 50.12 90 CYS A C 1
ATOM 700 O O . CYS A 1 90 ? 80.700 11.671 -124.826 1.00 50.12 90 CYS A O 1
ATOM 702 N N . ILE A 1 91 ? 78.480 11.277 -124.732 1.00 48.28 91 ILE A N 1
ATOM 703 C CA . ILE A 1 91 ? 78.473 10.492 -123.509 1.00 48.28 91 ILE A CA 1
ATOM 704 C C . ILE A 1 91 ? 78.626 9.028 -123.943 1.00 48.28 91 ILE A C 1
ATOM 706 O O . ILE A 1 91 ? 77.818 8.524 -124.724 1.00 48.28 91 ILE A O 1
ATOM 710 N N . SER A 1 92 ? 79.690 8.357 -123.511 1.00 62.59 92 SER A N 1
ATOM 711 C CA . SER A 1 92 ? 79.980 6.956 -123.857 1.00 62.59 92 SER A CA 1
ATOM 712 C C . SER A 1 92 ? 78.838 6.021 -123.408 1.00 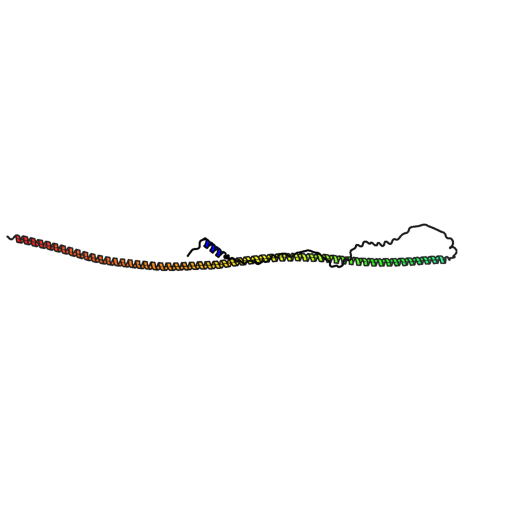62.59 92 SER A C 1
ATOM 714 O O . SER A 1 92 ? 78.200 6.264 -122.385 1.00 62.59 92 SER A O 1
ATOM 716 N N . GLU A 1 93 ? 78.587 4.905 -124.110 1.00 67.69 93 GLU A N 1
ATOM 717 C CA . GLU A 1 93 ? 77.647 3.846 -123.667 1.00 67.69 93 GLU A CA 1
ATOM 718 C C . GLU A 1 93 ? 77.937 3.408 -122.213 1.00 67.69 93 GLU A C 1
ATOM 720 O O . GLU A 1 93 ? 77.025 3.148 -121.426 1.00 67.69 93 GLU A O 1
ATOM 725 N N . ALA A 1 94 ? 79.217 3.437 -121.821 1.00 73.81 94 ALA A N 1
ATOM 726 C CA . ALA A 1 94 ? 79.665 3.184 -120.456 1.00 73.81 94 ALA A CA 1
ATOM 727 C C . ALA A 1 94 ? 79.191 4.253 -119.450 1.00 73.81 94 ALA A C 1
ATOM 729 O O . ALA A 1 94 ? 78.842 3.923 -118.320 1.00 73.81 94 ALA A O 1
ATOM 730 N N . GLU A 1 95 ? 79.132 5.522 -119.851 1.00 72.50 95 GLU A N 1
ATOM 731 C CA . GLU A 1 95 ? 78.692 6.637 -119.004 1.00 72.50 95 GLU A CA 1
ATOM 732 C C . GLU A 1 95 ? 77.164 6.635 -118.828 1.00 72.50 95 GLU A C 1
ATOM 734 O O . GLU A 1 95 ? 76.671 6.851 -117.721 1.00 72.50 95 GLU A O 1
ATOM 739 N N . LYS A 1 96 ? 76.395 6.271 -119.866 1.00 77.25 96 LYS A N 1
ATOM 740 C CA . LYS A 1 96 ? 74.942 6.032 -119.751 1.00 77.25 96 LYS A CA 1
ATOM 741 C C . LYS A 1 96 ? 74.631 4.878 -118.789 1.00 77.25 96 LYS A C 1
ATOM 743 O O . LYS A 1 96 ? 73.718 4.984 -117.966 1.00 77.25 96 LYS A O 1
ATOM 748 N N . GLN A 1 97 ? 75.396 3.789 -118.866 1.00 80.88 97 GLN A N 1
ATOM 749 C CA . GLN A 1 97 ? 75.251 2.646 -117.964 1.00 80.88 97 GLN A CA 1
ATOM 750 C C . GLN A 1 97 ? 75.661 2.988 -116.520 1.00 80.88 97 GLN A C 1
ATOM 752 O O . GLN A 1 97 ? 75.014 2.529 -115.575 1.00 80.88 97 GLN A O 1
ATOM 757 N N . ALA A 1 98 ? 76.682 3.831 -116.335 1.00 80.81 98 ALA A N 1
ATOM 758 C CA . ALA A 1 98 ? 77.088 4.335 -115.024 1.00 80.81 98 ALA A CA 1
ATOM 759 C C . ALA A 1 98 ? 75.992 5.201 -114.376 1.00 80.81 98 ALA A C 1
ATOM 761 O O . ALA A 1 98 ? 75.654 4.981 -113.215 1.00 80.81 98 ALA A O 1
ATOM 762 N N . VAL A 1 99 ? 75.358 6.107 -115.132 1.00 84.25 99 VAL A N 1
ATOM 763 C CA . VAL A 1 99 ? 74.244 6.938 -114.634 1.00 84.25 99 VAL A CA 1
ATOM 764 C C . VAL A 1 99 ? 73.035 6.087 -114.227 1.00 84.25 99 VAL A C 1
ATOM 766 O O . VAL A 1 99 ? 72.466 6.307 -113.162 1.00 84.25 99 VAL A O 1
ATOM 769 N N . LEU A 1 100 ? 72.656 5.075 -115.017 1.00 84.62 100 LEU A N 1
ATOM 770 C CA . LEU A 1 100 ? 71.564 4.160 -114.649 1.00 84.62 100 LEU A CA 1
ATOM 771 C C . LEU A 1 100 ? 71.878 3.327 -113.398 1.00 84.62 100 LEU A C 1
ATOM 773 O O . LEU A 1 100 ? 70.966 3.011 -112.637 1.00 84.62 100 LEU A O 1
ATOM 777 N N . THR A 1 101 ? 73.145 2.966 -113.188 1.00 85.00 101 THR A N 1
ATOM 778 C CA . THR A 1 101 ? 73.583 2.224 -111.996 1.00 85.00 101 THR A CA 1
ATOM 779 C C . THR A 1 101 ? 73.516 3.110 -110.754 1.00 85.00 101 THR A C 1
ATOM 781 O O . THR A 1 101 ? 72.908 2.698 -109.775 1.00 85.00 101 THR A O 1
ATOM 784 N N . LEU A 1 102 ? 73.991 4.359 -110.836 1.00 87.31 102 LEU A N 1
ATOM 785 C CA . LEU A 1 102 ? 73.867 5.344 -109.754 1.00 87.31 102 LEU A CA 1
ATOM 786 C C . LEU A 1 102 ? 72.405 5.644 -109.399 1.00 87.31 102 LEU A C 1
ATOM 788 O O . LEU A 1 102 ? 72.063 5.703 -108.226 1.00 87.31 102 LEU A O 1
ATOM 792 N N . ILE A 1 103 ? 71.519 5.780 -110.393 1.00 88.25 103 ILE A N 1
ATOM 793 C CA . ILE A 1 103 ? 70.079 5.972 -110.146 1.00 88.25 103 ILE A CA 1
ATOM 794 C C . ILE A 1 103 ? 69.475 4.746 -109.452 1.00 88.25 103 ILE A C 1
ATOM 796 O O . ILE A 1 103 ? 68.654 4.897 -108.554 1.00 88.25 103 ILE A O 1
ATOM 800 N N . ARG A 1 104 ? 69.863 3.526 -109.845 1.00 88.88 104 ARG A N 1
ATOM 801 C CA . ARG A 1 104 ? 69.390 2.294 -109.190 1.00 88.88 104 ARG A CA 1
ATOM 802 C C . ARG A 1 104 ? 69.903 2.176 -107.760 1.00 88.88 104 ARG A C 1
ATOM 804 O O . ARG A 1 104 ? 69.132 1.800 -106.888 1.00 88.88 104 ARG A O 1
ATOM 811 N N . GLU A 1 105 ? 71.169 2.498 -107.522 1.00 89.12 105 GLU A N 1
ATOM 812 C CA . GLU A 1 105 ? 71.759 2.527 -106.183 1.00 89.12 105 GLU A CA 1
ATOM 813 C C . GLU A 1 105 ? 71.075 3.581 -105.305 1.00 89.12 105 GLU A C 1
ATOM 815 O O . GLU A 1 105 ? 70.696 3.259 -104.185 1.00 89.12 105 GLU A O 1
ATOM 820 N N . GLU A 1 106 ? 70.808 4.780 -105.832 1.00 90.38 106 GLU A N 1
ATOM 821 C CA . GLU A 1 106 ? 70.059 5.836 -105.137 1.00 90.38 106 GLU A CA 1
ATOM 822 C C . GLU A 1 106 ? 68.602 5.426 -104.854 1.00 90.38 106 GLU A C 1
ATOM 824 O O . GLU A 1 106 ? 68.064 5.719 -103.793 1.00 90.38 106 GLU A O 1
ATOM 829 N N . ILE A 1 107 ? 67.941 4.702 -105.766 1.00 90.94 107 ILE A N 1
ATOM 830 C CA . ILE A 1 107 ? 66.605 4.138 -105.506 1.00 90.94 107 ILE A CA 1
ATOM 831 C C . ILE A 1 107 ? 66.678 3.112 -104.372 1.00 90.94 107 ILE A C 1
ATOM 833 O O . ILE A 1 107 ? 65.863 3.174 -103.459 1.00 90.94 107 ILE A O 1
ATOM 837 N N . ILE A 1 108 ? 67.663 2.209 -104.385 1.00 93.00 108 ILE A N 1
ATOM 838 C CA . ILE A 1 108 ? 67.836 1.191 -103.339 1.00 93.00 108 ILE A CA 1
ATOM 839 C C . ILE A 1 108 ? 68.129 1.842 -101.981 1.00 93.00 108 ILE A C 1
ATOM 841 O O . ILE A 1 108 ? 67.560 1.423 -100.972 1.00 93.00 108 ILE A O 1
ATOM 845 N N . THR A 1 109 ? 68.976 2.874 -101.923 1.00 90.31 109 THR A N 1
ATOM 846 C CA . THR A 1 109 ? 69.244 3.604 -100.674 1.00 90.31 109 THR A CA 1
ATOM 847 C C . THR A 1 109 ? 68.003 4.353 -100.198 1.00 90.31 109 THR A C 1
ATOM 849 O O . THR A 1 109 ? 67.661 4.252 -99.021 1.00 90.31 109 THR A O 1
ATOM 852 N N . LYS A 1 110 ? 67.260 5.020 -101.091 1.00 92.50 110 LYS A N 1
ATOM 853 C CA . LYS A 1 110 ? 65.993 5.693 -100.754 1.00 92.50 110 LYS A CA 1
ATOM 854 C C . LYS A 1 110 ? 64.909 4.718 -100.301 1.00 92.50 110 LYS A C 1
ATOM 856 O O . LYS A 1 110 ? 64.162 5.029 -99.372 1.00 92.50 110 LYS A O 1
ATOM 861 N N . GLU A 1 111 ? 64.826 3.536 -100.902 1.00 91.94 111 GLU A N 1
ATOM 862 C CA . GLU A 1 111 ? 63.927 2.458 -100.479 1.00 91.94 111 GLU A CA 1
ATOM 863 C C . GLU A 1 111 ? 64.327 1.901 -99.107 1.00 91.94 111 GLU A C 1
ATOM 865 O O . GLU A 1 111 ? 63.459 1.697 -98.255 1.00 91.94 111 GLU A O 1
ATOM 870 N N . ALA A 1 112 ? 65.624 1.710 -98.849 1.00 91.38 112 ALA A N 1
ATOM 871 C CA . ALA A 1 112 ? 66.134 1.293 -97.543 1.00 91.38 112 ALA A CA 1
ATOM 872 C C . ALA A 1 112 ? 65.851 2.344 -96.455 1.00 91.38 112 ALA A C 1
ATOM 874 O O . ALA A 1 112 ? 65.306 2.001 -95.407 1.00 91.38 112 ALA A O 1
ATOM 875 N N . GLU A 1 113 ? 66.112 3.627 -96.725 1.00 93.44 113 GLU A N 1
ATOM 876 C CA . GLU A 1 113 ? 65.785 4.745 -95.829 1.00 93.44 113 GLU A CA 1
ATOM 877 C C . GLU A 1 113 ? 64.278 4.808 -95.540 1.00 93.44 113 GLU A C 1
ATOM 879 O O . GLU A 1 113 ? 63.866 4.936 -94.387 1.00 93.44 113 GLU A O 1
ATOM 884 N N . THR A 1 114 ? 63.440 4.673 -96.573 1.00 93.12 114 THR A N 1
ATOM 885 C CA . THR A 1 114 ? 61.975 4.672 -96.432 1.00 93.12 114 THR A CA 1
ATOM 886 C C . THR A 1 114 ? 61.501 3.502 -95.569 1.00 93.12 114 THR A C 1
ATOM 888 O O . THR A 1 114 ? 60.643 3.678 -94.701 1.00 93.12 114 THR A O 1
ATOM 891 N N . ASN A 1 115 ? 62.074 2.312 -95.760 1.00 92.69 115 ASN A N 1
ATOM 892 C CA . ASN A 1 115 ? 61.755 1.130 -94.961 1.00 92.69 115 ASN A CA 1
ATOM 893 C C . ASN A 1 115 ? 62.212 1.268 -93.500 1.00 92.69 115 ASN A C 1
ATOM 895 O O . ASN A 1 115 ? 61.462 0.900 -92.592 1.00 92.69 115 ASN A O 1
ATOM 899 N N . ASP A 1 116 ? 63.384 1.851 -93.252 1.00 94.50 116 ASP A N 1
ATOM 900 C CA . ASP A 1 116 ? 63.878 2.129 -91.900 1.00 94.50 116 ASP A CA 1
ATOM 901 C C . ASP A 1 116 ? 62.992 3.142 -91.169 1.00 94.50 116 ASP A C 1
ATOM 903 O O . ASP A 1 116 ? 62.630 2.931 -90.006 1.00 94.50 116 ASP A O 1
ATOM 907 N N . TRP A 1 117 ? 62.583 4.220 -91.846 1.00 96.12 117 TRP A N 1
ATOM 908 C CA . TRP A 1 117 ? 61.638 5.191 -91.290 1.00 96.12 117 TRP A CA 1
ATOM 909 C C . TRP A 1 117 ? 60.272 4.571 -91.016 1.00 96.12 117 TRP A C 1
ATOM 911 O O . TRP A 1 117 ? 59.699 4.814 -89.954 1.00 96.12 117 TRP A O 1
ATOM 921 N N . LYS A 1 118 ? 59.777 3.710 -91.910 1.00 95.50 118 LYS A N 1
ATOM 922 C CA . LYS A 1 118 ? 58.529 2.967 -91.702 1.00 95.50 118 LYS A CA 1
ATOM 923 C C . LYS A 1 118 ? 58.606 2.062 -90.472 1.00 95.50 118 LYS A C 1
ATOM 925 O O . LYS A 1 118 ? 57.667 2.034 -89.682 1.00 95.50 118 LYS A O 1
ATOM 930 N N . LYS A 1 119 ? 59.728 1.362 -90.270 1.00 96.31 119 LYS A N 1
ATOM 931 C CA . LYS A 1 119 ? 59.945 0.512 -89.090 1.00 96.31 119 LYS A CA 1
ATOM 932 C C . LYS A 1 119 ? 59.991 1.331 -87.798 1.00 96.31 119 LYS A C 1
ATOM 934 O O . LYS A 1 119 ? 59.325 0.960 -86.838 1.00 96.31 119 LYS A O 1
ATOM 939 N N . LYS A 1 120 ? 60.728 2.449 -87.782 1.00 95.81 120 LYS A N 1
ATOM 940 C CA . LYS A 1 120 ? 60.791 3.362 -86.624 1.00 95.81 120 LYS A CA 1
ATOM 941 C C . LYS A 1 120 ? 59.426 3.967 -86.297 1.00 95.81 120 LYS A C 1
ATOM 943 O O . LYS A 1 120 ? 59.066 4.062 -85.129 1.00 95.81 120 LYS A O 1
ATOM 948 N N . TYR A 1 121 ? 58.660 4.348 -87.319 1.00 96.06 121 TYR A N 1
ATOM 949 C CA . TYR A 1 121 ? 57.296 4.841 -87.151 1.00 96.06 121 TYR A CA 1
ATOM 950 C C . TYR A 1 121 ? 56.385 3.776 -86.531 1.00 96.06 121 TYR A C 1
ATOM 952 O O . TYR A 1 121 ? 55.687 4.069 -85.565 1.00 96.06 121 TYR A O 1
ATOM 960 N N . GLU A 1 122 ? 56.427 2.538 -87.032 1.00 96.50 122 GLU A N 1
ATOM 961 C CA . GLU A 1 122 ? 55.602 1.454 -86.490 1.00 96.50 122 GLU A CA 1
ATOM 962 C C . GLU A 1 122 ? 55.995 1.095 -85.047 1.00 96.50 122 GLU A C 1
ATOM 964 O O . GLU A 1 122 ? 55.120 0.854 -84.224 1.00 96.50 122 GLU A O 1
ATOM 969 N N . GLN A 1 123 ? 57.290 1.131 -84.708 1.00 96.38 123 GLN A N 1
ATOM 970 C CA . GLN A 1 123 ? 57.771 0.948 -83.331 1.00 96.38 123 GLN A CA 1
ATOM 971 C C . GLN A 1 123 ? 57.261 2.052 -82.393 1.00 96.38 123 GLN A C 1
ATOM 973 O O . GLN A 1 123 ? 56.663 1.754 -81.365 1.00 96.38 123 GLN A O 1
ATOM 978 N N . CYS A 1 124 ? 57.414 3.322 -82.779 1.00 96.19 124 CYS A N 1
ATOM 979 C CA . CYS A 1 124 ? 56.908 4.457 -82.000 1.00 96.19 124 CYS A CA 1
ATOM 980 C C . CYS A 1 124 ? 55.382 4.392 -81.821 1.00 96.19 124 CYS A C 1
ATOM 982 O O . CYS A 1 124 ? 54.855 4.645 -80.740 1.00 96.19 124 CYS A O 1
ATOM 984 N N . LYS A 1 125 ? 54.652 3.989 -82.867 1.00 96.69 125 LYS A N 1
ATOM 985 C CA . LYS A 1 125 ? 53.204 3.780 -82.798 1.00 96.69 125 LYS A CA 1
ATOM 986 C C . LYS A 1 125 ? 52.830 2.690 -81.787 1.00 96.69 125 LYS A C 1
ATOM 988 O O . LYS A 1 125 ? 51.906 2.901 -81.006 1.00 96.69 125 LYS A O 1
ATOM 993 N N . GLN A 1 126 ? 53.555 1.569 -81.767 1.00 97.19 126 GLN A N 1
ATOM 994 C CA . GLN A 1 126 ? 53.350 0.499 -80.783 1.00 97.19 126 GLN A CA 1
ATOM 995 C C . GLN A 1 126 ? 53.597 0.987 -79.348 1.00 97.19 126 GLN A C 1
ATOM 997 O O . GLN A 1 126 ? 52.752 0.756 -78.488 1.00 97.19 126 GLN A O 1
ATOM 1002 N N . GLU A 1 127 ? 54.683 1.725 -79.101 1.00 96.38 127 GLU A N 1
ATOM 1003 C CA . GLU A 1 127 ? 54.991 2.304 -77.781 1.00 96.38 127 GLU A CA 1
ATOM 1004 C C . GLU A 1 127 ? 53.899 3.281 -77.307 1.00 96.38 127 GLU A C 1
ATOM 1006 O O . GLU A 1 127 ? 53.466 3.240 -76.153 1.00 96.38 127 GLU A O 1
ATOM 1011 N N . VAL A 1 128 ? 53.392 4.134 -78.206 1.00 97.44 128 VAL A N 1
ATOM 1012 C CA . VAL A 1 128 ? 52.275 5.044 -77.905 1.00 97.44 128 VAL A CA 1
ATOM 1013 C C . VAL A 1 128 ? 50.998 4.268 -77.577 1.00 97.44 128 VAL A C 1
ATOM 1015 O O . VAL A 1 128 ? 50.275 4.644 -76.653 1.00 97.44 128 VAL A O 1
ATOM 1018 N N . ASP A 1 129 ? 50.711 3.182 -78.295 1.00 96.25 129 ASP A N 1
ATOM 1019 C CA . ASP A 1 129 ? 49.537 2.347 -78.034 1.00 96.25 129 ASP A CA 1
ATOM 1020 C C . ASP A 1 129 ? 49.650 1.580 -76.705 1.00 96.25 129 ASP A C 1
ATOM 1022 O O . ASP A 1 129 ? 48.652 1.414 -76.001 1.00 96.25 129 ASP A O 1
ATOM 1026 N N . GLU A 1 130 ? 50.849 1.154 -76.310 1.00 96.81 130 GLU A N 1
ATOM 1027 C CA . GLU A 1 130 ? 51.105 0.578 -74.985 1.00 96.81 130 GLU A CA 1
ATOM 1028 C C . GLU A 1 130 ? 50.911 1.610 -73.871 1.00 96.81 130 GLU A C 1
ATOM 1030 O O . GLU A 1 130 ? 50.208 1.339 -72.894 1.00 96.81 130 GLU A O 1
ATOM 1035 N N . MET A 1 131 ? 51.440 2.823 -74.042 1.00 97.44 131 MET A N 1
ATOM 1036 C CA . MET A 1 131 ? 51.250 3.909 -73.079 1.00 97.44 131 MET A CA 1
ATOM 1037 C C . MET A 1 131 ? 49.772 4.293 -72.940 1.00 97.44 131 MET A C 1
ATOM 1039 O O . MET A 1 131 ? 49.294 4.497 -71.824 1.00 97.44 131 MET A O 1
ATOM 1043 N N . ARG A 1 132 ? 49.013 4.318 -74.044 1.00 97.25 132 ARG A N 1
ATOM 1044 C CA . ARG A 1 132 ? 47.557 4.542 -74.014 1.00 97.25 132 ARG A CA 1
ATOM 1045 C C . ARG A 1 132 ? 46.821 3.498 -73.179 1.00 97.25 132 ARG A C 1
ATOM 1047 O O . ARG A 1 132 ? 45.916 3.867 -72.439 1.00 97.25 132 ARG A O 1
ATOM 1054 N N . LYS A 1 133 ? 47.205 2.218 -73.260 1.00 98.00 133 LYS A N 1
ATOM 1055 C CA . LYS A 1 133 ? 46.602 1.160 -72.426 1.00 98.00 133 LYS A CA 1
ATOM 1056 C C . LYS A 1 133 ? 46.864 1.408 -70.944 1.00 98.00 133 LYS A C 1
ATOM 1058 O O . LYS A 1 133 ? 45.945 1.301 -70.144 1.00 98.00 133 LYS A O 1
ATOM 1063 N N . ILE A 1 134 ? 48.094 1.778 -70.590 1.00 97.88 134 ILE A N 1
ATOM 1064 C CA . ILE A 1 134 ? 48.463 2.084 -69.203 1.00 97.88 134 ILE A CA 1
ATOM 1065 C C . ILE A 1 134 ? 47.646 3.273 -68.676 1.00 97.88 134 ILE A C 1
ATOM 1067 O O . ILE A 1 134 ? 47.073 3.184 -67.593 1.00 97.88 134 ILE A O 1
ATOM 1071 N N . VAL A 1 135 ? 47.543 4.360 -69.450 1.00 98.12 135 VAL A N 1
ATOM 1072 C CA . VAL A 1 135 ? 46.739 5.537 -69.077 1.00 98.12 135 VAL A CA 1
ATOM 1073 C C . VAL A 1 135 ? 45.268 5.166 -68.886 1.00 98.12 135 VAL A C 1
ATOM 1075 O O . VAL A 1 135 ? 44.694 5.538 -67.868 1.00 98.12 135 VAL A O 1
ATOM 1078 N N . ALA A 1 136 ? 44.684 4.371 -69.787 1.00 97.56 136 ALA A N 1
ATOM 1079 C CA . ALA A 1 136 ? 43.294 3.931 -69.663 1.00 97.56 136 ALA A CA 1
ATOM 1080 C C . ALA A 1 136 ? 43.035 3.126 -68.371 1.00 97.56 136 ALA A C 1
ATOM 1082 O O . ALA A 1 136 ? 42.003 3.303 -67.723 1.00 97.56 136 ALA A O 1
ATOM 1083 N N . GLU A 1 137 ? 43.976 2.273 -67.952 1.00 97.44 137 GLU A N 1
ATOM 1084 C CA . GLU A 1 137 ? 43.859 1.538 -66.684 1.00 97.44 137 GLU A CA 1
ATOM 1085 C C . GLU A 1 137 ? 43.990 2.460 -65.455 1.00 97.44 137 GLU A C 1
ATOM 1087 O O . GLU A 1 137 ? 43.277 2.274 -64.462 1.00 97.44 137 GLU A O 1
ATOM 1092 N N . TYR A 1 138 ? 44.840 3.494 -65.510 1.00 98.19 138 TYR A N 1
ATOM 1093 C CA . TYR A 1 138 ? 44.913 4.507 -64.448 1.00 98.19 138 TYR A CA 1
ATOM 1094 C C . TYR A 1 138 ? 43.647 5.359 -64.372 1.00 98.19 138 TYR A C 1
ATOM 1096 O O . TYR A 1 138 ? 43.125 5.564 -63.278 1.00 98.19 138 TYR A O 1
ATOM 1104 N N . GLU A 1 139 ? 43.119 5.809 -65.510 1.00 97.44 139 GLU A N 1
ATOM 1105 C CA . GLU A 1 139 ? 41.855 6.551 -65.580 1.00 97.44 139 GLU A CA 1
ATOM 1106 C C . GLU A 1 139 ? 40.715 5.740 -64.961 1.00 97.44 139 GLU A C 1
ATOM 1108 O O . GLU A 1 139 ? 39.967 6.252 -64.127 1.00 97.44 139 GLU A O 1
ATOM 1113 N N . LYS A 1 140 ? 40.638 4.445 -65.288 1.00 98.25 140 LYS A N 1
ATOM 1114 C CA . LYS A 1 140 ? 39.668 3.524 -64.692 1.00 98.25 140 LYS A CA 1
ATOM 1115 C C . LYS A 1 140 ? 39.851 3.385 -63.181 1.00 98.25 140 LYS A C 1
ATOM 1117 O O . LYS A 1 140 ? 38.868 3.396 -62.446 1.00 98.25 140 LYS A O 1
ATOM 1122 N N . THR A 1 141 ? 41.093 3.260 -62.713 1.00 98.12 141 THR A N 1
ATOM 1123 C CA . THR A 1 141 ? 41.399 3.134 -61.280 1.00 98.12 141 THR A CA 1
ATOM 1124 C C . THR A 1 141 ? 40.987 4.390 -60.514 1.00 98.12 141 THR A C 1
ATOM 1126 O O . THR A 1 141 ? 40.347 4.287 -59.471 1.00 98.12 141 THR A O 1
ATOM 1129 N N . ILE A 1 142 ? 41.293 5.576 -61.047 1.00 98.12 142 ILE A N 1
ATOM 1130 C CA . ILE A 1 142 ? 40.925 6.858 -60.435 1.00 98.12 142 ILE A CA 1
ATOM 1131 C C . ILE A 1 142 ? 39.401 7.024 -60.413 1.00 98.12 142 ILE A C 1
ATOM 1133 O O . ILE A 1 142 ? 38.848 7.372 -59.372 1.00 98.12 142 ILE A O 1
ATOM 1137 N N . ALA A 1 143 ? 38.712 6.722 -61.519 1.00 98.00 143 ALA A N 1
ATOM 1138 C CA . ALA A 1 143 ? 37.252 6.771 -61.575 1.00 98.00 143 ALA A CA 1
ATOM 1139 C C . ALA A 1 143 ? 36.613 5.844 -60.528 1.00 98.00 143 ALA A C 1
ATOM 1141 O O . ALA A 1 143 ? 35.734 6.273 -59.781 1.00 98.00 143 ALA A O 1
ATOM 1142 N N . GLN A 1 144 ? 37.116 4.611 -60.405 1.00 97.88 144 GLN A N 1
ATOM 1143 C CA . GLN A 1 144 ? 36.644 3.662 -59.397 1.00 97.88 144 GLN A CA 1
ATOM 1144 C C . GLN A 1 144 ? 36.879 4.171 -57.969 1.00 97.88 144 GLN A C 1
ATOM 1146 O O . GLN A 1 144 ? 35.990 4.045 -57.131 1.00 97.88 144 GLN A O 1
ATOM 1151 N N . MET A 1 145 ? 38.042 4.767 -57.683 1.00 97.81 145 MET A N 1
ATOM 1152 C CA . MET A 1 145 ? 38.338 5.327 -56.359 1.00 97.81 145 MET A CA 1
ATOM 1153 C C . MET A 1 145 ? 37.377 6.461 -55.983 1.00 97.81 145 MET A C 1
ATOM 1155 O O . MET A 1 145 ? 36.891 6.483 -54.854 1.00 97.81 145 MET A O 1
ATOM 1159 N N . ILE A 1 146 ? 37.059 7.357 -56.924 1.00 97.12 146 ILE A N 1
ATOM 1160 C CA . ILE A 1 146 ? 36.096 8.449 -56.708 1.00 97.12 146 ILE A CA 1
ATOM 1161 C C . ILE A 1 146 ? 34.693 7.887 -56.442 1.00 97.12 146 ILE A C 1
ATOM 1163 O O . ILE A 1 146 ? 34.014 8.313 -55.507 1.00 97.12 146 ILE A O 1
ATOM 1167 N N . GLU A 1 147 ? 34.251 6.912 -57.241 1.00 97.38 147 GLU A N 1
ATOM 1168 C CA . GLU A 1 147 ? 32.952 6.260 -57.045 1.00 97.38 147 GLU A CA 1
ATOM 1169 C C . GLU A 1 147 ? 32.870 5.540 -55.695 1.00 97.38 147 GLU A C 1
ATOM 1171 O O . GLU A 1 147 ? 31.852 5.627 -55.003 1.00 97.38 147 GLU A O 1
ATOM 1176 N N . ASP A 1 148 ? 33.942 4.859 -55.294 1.00 97.69 148 ASP A N 1
ATOM 1177 C CA . ASP A 1 148 ? 34.025 4.154 -54.019 1.00 97.69 148 ASP A CA 1
ATOM 1178 C C . ASP A 1 148 ? 34.007 5.112 -52.831 1.00 97.69 148 ASP A C 1
ATOM 1180 O O . ASP A 1 148 ? 33.290 4.859 -51.862 1.00 97.69 148 ASP A O 1
ATOM 1184 N N . GLU A 1 149 ? 34.734 6.226 -52.906 1.00 97.50 149 GLU A N 1
ATOM 1185 C CA . GLU A 1 149 ? 34.729 7.261 -51.875 1.00 97.50 149 GLU A CA 1
ATOM 1186 C C . GLU A 1 149 ? 33.346 7.908 -51.739 1.00 97.50 149 GLU A C 1
ATOM 1188 O O . GLU A 1 149 ? 32.807 7.987 -50.631 1.00 97.50 149 GLU A O 1
ATOM 1193 N N . GLN A 1 150 ? 32.708 8.268 -52.856 1.00 96.94 150 GLN A N 1
ATOM 1194 C CA . GLN A 1 150 ? 31.361 8.839 -52.853 1.00 96.94 150 GLN A CA 1
ATOM 1195 C C . GLN A 1 150 ? 30.327 7.847 -52.301 1.00 96.94 150 GLN A C 1
ATOM 1197 O O . GLN A 1 150 ? 29.473 8.202 -51.481 1.00 96.94 150 GLN A O 1
ATOM 1202 N N . ARG A 1 151 ? 30.412 6.580 -52.718 1.00 97.81 151 ARG A N 1
ATOM 1203 C CA . ARG A 1 151 ? 29.555 5.497 -52.224 1.00 97.81 151 ARG A CA 1
ATOM 1204 C C . ARG A 1 151 ? 29.755 5.272 -50.728 1.00 97.81 151 ARG A C 1
ATOM 1206 O O . ARG A 1 151 ? 28.769 5.143 -50.001 1.00 97.81 151 ARG A O 1
ATOM 1213 N N . ASN A 1 152 ? 31.000 5.256 -50.262 1.00 97.44 152 ASN A N 1
ATOM 1214 C CA . ASN A 1 152 ? 31.324 5.112 -48.848 1.00 97.44 152 ASN A CA 1
ATOM 1215 C C . ASN A 1 152 ? 30.801 6.298 -48.037 1.00 97.44 152 ASN A C 1
ATOM 1217 O O . ASN A 1 152 ? 30.149 6.068 -47.026 1.00 97.44 152 ASN A O 1
ATOM 1221 N N . SER A 1 153 ? 30.989 7.535 -48.500 1.00 97.88 153 SER A N 1
ATOM 1222 C CA . SER A 1 153 ? 30.470 8.747 -47.851 1.00 97.88 153 SER A CA 1
ATOM 1223 C C . SER A 1 153 ? 28.953 8.680 -47.635 1.00 97.88 153 SER A C 1
ATOM 1225 O O . SER A 1 153 ? 28.468 8.825 -46.510 1.00 97.88 153 SER A O 1
ATOM 1227 N N . VAL A 1 154 ? 28.192 8.324 -48.677 1.00 97.69 154 VAL A N 1
ATOM 1228 C CA . VAL A 1 154 ? 26.731 8.149 -48.578 1.00 97.69 154 VAL A CA 1
ATOM 1229 C C . VAL A 1 154 ? 26.360 7.000 -47.636 1.00 97.69 154 VAL A C 1
ATOM 1231 O O . VAL A 1 154 ? 25.405 7.116 -46.864 1.00 97.69 154 VAL A O 1
ATOM 1234 N N . ASN A 1 155 ? 27.093 5.885 -47.672 1.00 98.00 155 ASN A N 1
ATOM 1235 C CA . ASN A 1 155 ? 26.855 4.757 -46.772 1.00 98.00 155 ASN A CA 1
ATOM 1236 C C . ASN A 1 155 ? 27.127 5.129 -45.307 1.00 98.00 155 ASN A C 1
ATOM 1238 O O . ASN A 1 155 ? 26.316 4.794 -44.443 1.00 98.00 155 ASN A O 1
ATOM 1242 N N . PHE A 1 156 ? 28.206 5.866 -45.027 1.00 98.12 156 PHE A N 1
ATOM 1243 C CA . PHE A 1 156 ? 28.508 6.391 -43.696 1.00 98.12 156 PHE A CA 1
ATOM 1244 C C . PHE A 1 156 ? 27.422 7.354 -43.220 1.00 98.12 156 PHE A C 1
ATOM 1246 O O . PHE A 1 156 ? 26.954 7.226 -42.091 1.00 98.12 156 PHE A O 1
ATOM 1253 N N . GLN A 1 157 ? 26.959 8.262 -44.081 1.00 98.12 157 GLN A N 1
ATOM 1254 C CA . GLN A 1 157 ? 25.893 9.202 -43.737 1.00 98.12 157 GLN A CA 1
ATOM 1255 C C . GLN A 1 157 ? 24.574 8.480 -43.416 1.00 98.12 157 GLN A C 1
ATOM 1257 O O . GLN A 1 157 ? 23.909 8.817 -42.436 1.00 98.12 157 GLN A O 1
ATOM 1262 N N . LYS A 1 158 ? 24.217 7.441 -44.185 1.00 98.31 158 LYS A N 1
ATOM 1263 C CA . LYS A 1 158 ? 23.050 6.587 -43.904 1.00 98.31 158 LYS A CA 1
ATOM 1264 C C . LYS A 1 158 ? 23.193 5.830 -42.586 1.00 98.31 158 LYS A C 1
ATOM 1266 O O . LYS A 1 158 ? 22.242 5.798 -41.811 1.00 98.31 158 LYS A O 1
ATOM 1271 N N . ALA A 1 159 ? 24.361 5.242 -42.327 1.00 98.25 159 ALA A N 1
ATOM 1272 C CA . ALA A 1 159 ? 24.629 4.524 -41.082 1.00 98.25 159 ALA A CA 1
ATOM 1273 C C . ALA A 1 159 ? 24.554 5.462 -39.867 1.00 98.25 159 ALA A C 1
ATOM 1275 O O . ALA A 1 159 ? 23.912 5.133 -38.874 1.00 98.25 159 ALA A O 1
ATOM 1276 N N . LEU A 1 160 ? 25.137 6.658 -39.971 1.00 98.44 160 LEU A N 1
ATOM 1277 C CA . LEU A 1 160 ? 25.085 7.676 -38.924 1.00 98.44 160 LEU A CA 1
ATOM 1278 C C . LEU A 1 160 ? 23.648 8.137 -38.658 1.00 98.44 160 LEU A C 1
ATOM 1280 O O . LEU A 1 160 ? 23.236 8.230 -37.501 1.00 98.44 160 LEU A O 1
ATOM 1284 N N . HIS A 1 161 ? 22.863 8.377 -39.711 1.00 98.50 161 HIS A N 1
ATOM 1285 C CA . HIS A 1 161 ? 21.451 8.723 -39.566 1.00 98.50 161 HIS A CA 1
ATOM 1286 C C . HIS A 1 161 ? 20.650 7.599 -38.893 1.00 98.50 161 HIS A C 1
ATOM 1288 O O . HIS A 1 161 ? 19.902 7.873 -37.959 1.00 98.50 161 HIS A O 1
ATOM 1294 N N . ALA A 1 162 ? 20.853 6.341 -39.298 1.00 98.50 162 ALA A N 1
ATOM 1295 C CA . ALA A 1 162 ? 20.184 5.190 -38.692 1.00 98.50 162 ALA A CA 1
ATOM 1296 C C . ALA A 1 162 ? 20.476 5.077 -37.185 1.00 98.50 162 ALA A C 1
ATOM 1298 O O . ALA A 1 162 ? 19.544 4.975 -36.390 1.00 98.50 162 ALA A O 1
ATOM 1299 N N . VAL A 1 163 ? 21.748 5.194 -36.787 1.00 98.50 163 VAL A N 1
ATOM 1300 C CA . VAL A 1 163 ? 22.151 5.174 -35.368 1.00 98.50 163 VAL A CA 1
ATOM 1301 C C . VAL A 1 163 ? 21.576 6.369 -34.601 1.00 98.50 163 VAL A C 1
ATOM 1303 O O . VAL A 1 163 ? 21.203 6.242 -33.437 1.00 98.50 163 VAL A O 1
ATOM 1306 N N . THR A 1 164 ? 21.467 7.536 -35.239 1.00 98.56 164 THR A N 1
ATOM 1307 C CA . THR A 1 164 ? 20.889 8.735 -34.611 1.00 98.56 164 THR A CA 1
ATOM 1308 C C . THR A 1 164 ? 19.407 8.537 -34.308 1.00 98.56 164 THR A C 1
ATOM 1310 O O . THR A 1 164 ? 18.974 8.798 -33.188 1.00 98.56 164 THR A O 1
ATOM 1313 N N . VAL A 1 165 ? 18.650 8.008 -35.273 1.00 98.62 165 VAL A N 1
ATOM 1314 C CA . VAL A 1 165 ? 17.224 7.701 -35.105 1.00 98.62 165 VAL A CA 1
ATOM 1315 C C . VAL A 1 165 ? 17.012 6.646 -34.019 1.00 98.62 165 VAL A C 1
ATOM 1317 O O . VAL A 1 165 ? 16.132 6.806 -33.177 1.00 98.62 165 VAL A O 1
ATOM 1320 N N . GLU A 1 166 ? 17.835 5.596 -33.990 1.00 98.56 166 GLU A N 1
ATOM 1321 C CA . GLU A 1 166 ? 17.771 4.568 -32.945 1.00 98.56 166 GLU A CA 1
ATOM 1322 C C . GLU A 1 166 ? 18.069 5.148 -31.552 1.00 98.56 166 GLU A C 1
ATOM 1324 O O . GLU A 1 166 ? 17.335 4.881 -30.599 1.00 98.56 166 GLU A O 1
ATOM 1329 N N . LYS A 1 167 ? 19.091 6.008 -31.435 1.00 98.69 167 LYS A N 1
ATOM 1330 C CA . LYS A 1 167 ? 19.404 6.730 -30.193 1.00 98.69 167 LYS A CA 1
ATOM 1331 C C . LYS A 1 167 ? 18.227 7.598 -29.742 1.00 98.69 167 LYS A C 1
ATOM 1333 O O . LYS A 1 167 ? 17.894 7.594 -28.560 1.00 98.69 167 LYS A O 1
ATOM 1338 N N . ASP A 1 168 ? 17.605 8.347 -30.648 1.00 98.56 168 ASP A N 1
ATOM 1339 C CA . ASP A 1 168 ? 16.475 9.218 -30.308 1.00 98.56 168 ASP A CA 1
ATOM 1340 C C . ASP A 1 168 ? 15.239 8.414 -29.880 1.00 98.56 168 ASP A C 1
ATOM 1342 O O . ASP A 1 168 ? 14.571 8.788 -28.913 1.00 98.56 168 ASP A O 1
ATOM 1346 N N . ALA A 1 169 ? 14.981 7.270 -30.520 1.00 98.56 169 ALA A N 1
ATOM 1347 C CA . ALA A 1 169 ? 13.939 6.336 -30.099 1.00 98.56 169 ALA A CA 1
ATOM 1348 C C . ALA A 1 169 ? 14.207 5.782 -28.686 1.00 98.56 169 ALA A C 1
ATOM 1350 O O . ALA A 1 169 ? 13.336 5.862 -27.820 1.00 98.56 169 ALA A O 1
ATOM 1351 N N . ALA A 1 170 ? 15.432 5.322 -28.409 1.00 98.56 170 ALA A N 1
ATOM 1352 C CA . ALA A 1 170 ? 15.814 4.825 -27.086 1.00 98.56 170 ALA A CA 1
ATOM 1353 C C . ALA A 1 170 ? 15.705 5.905 -25.991 1.00 98.56 170 ALA A C 1
ATOM 1355 O O . ALA A 1 170 ? 15.284 5.620 -24.868 1.00 98.56 170 ALA A O 1
ATOM 1356 N N . LEU A 1 171 ? 16.038 7.161 -26.309 1.00 98.62 171 LEU A N 1
ATOM 1357 C CA . LEU A 1 171 ? 15.851 8.293 -25.397 1.00 98.62 171 LEU A CA 1
ATOM 1358 C C . LEU A 1 171 ? 14.368 8.582 -25.137 1.00 98.62 171 LEU A C 1
ATOM 1360 O O . LEU A 1 171 ? 13.997 8.905 -24.007 1.00 98.62 171 LEU A O 1
ATOM 1364 N N . ALA A 1 172 ? 13.507 8.483 -26.150 1.00 98.62 172 ALA A N 1
ATOM 1365 C CA . ALA A 1 172 ? 12.066 8.648 -25.972 1.00 98.62 172 ALA A CA 1
ATOM 1366 C C . ALA A 1 172 ? 11.484 7.562 -25.051 1.00 98.62 172 ALA A C 1
ATOM 1368 O O . ALA A 1 172 ? 10.709 7.880 -24.142 1.00 98.62 172 ALA A O 1
ATOM 1369 N N . ASP A 1 173 ? 11.915 6.312 -25.228 1.00 98.62 173 ASP A N 1
ATOM 1370 C CA . ASP A 1 173 ? 11.516 5.185 -24.383 1.00 98.62 173 ASP A CA 1
ATOM 1371 C C . ASP A 1 173 ? 11.993 5.361 -22.937 1.00 98.62 173 ASP A C 1
ATOM 1373 O O . ASP A 1 173 ? 11.203 5.201 -22.003 1.00 98.62 173 ASP A O 1
ATOM 1377 N N . LEU A 1 174 ? 13.248 5.779 -22.737 1.00 98.50 174 LEU A N 1
ATOM 1378 C CA . LEU A 1 174 ? 13.785 6.083 -21.408 1.00 98.50 174 LEU A CA 1
ATOM 1379 C C . LEU A 1 174 ? 12.952 7.161 -20.701 1.00 98.50 174 LEU A C 1
ATOM 1381 O O . LEU A 1 174 ? 12.487 6.945 -19.583 1.00 98.50 174 LEU A O 1
ATOM 1385 N N . ASN A 1 175 ? 12.681 8.277 -21.382 1.00 98.50 175 ASN A N 1
ATOM 1386 C CA . ASN A 1 175 ? 11.846 9.355 -20.844 1.00 98.50 175 ASN A CA 1
ATOM 1387 C C . ASN A 1 175 ? 10.431 8.868 -20.481 1.00 98.50 175 ASN A C 1
ATOM 1389 O O . ASN A 1 175 ? 9.833 9.325 -19.506 1.00 98.50 175 ASN A O 1
ATOM 1393 N N . SER A 1 176 ? 9.860 7.952 -21.268 1.00 98.69 176 SER A N 1
ATOM 1394 C CA . SER A 1 176 ? 8.557 7.341 -20.977 1.00 98.69 176 SER A CA 1
ATOM 1395 C C . SER A 1 176 ? 8.598 6.521 -19.684 1.00 98.69 176 SER A C 1
ATOM 1397 O O . SER A 1 176 ? 7.745 6.690 -18.803 1.00 98.69 176 SER A O 1
ATOM 1399 N N . VAL A 1 177 ? 9.634 5.692 -19.522 1.00 98.75 177 VAL A N 1
ATOM 1400 C CA . VAL A 1 177 ? 9.850 4.894 -18.309 1.00 98.75 177 VAL A CA 1
ATOM 1401 C C . VAL A 1 177 ? 10.034 5.797 -17.090 1.00 98.75 177 VAL A C 1
ATOM 1403 O O . VAL A 1 177 ? 9.349 5.592 -16.088 1.00 98.75 177 VAL A O 1
ATOM 1406 N N . GLU A 1 178 ? 10.861 6.837 -17.176 1.00 98.56 178 GLU A N 1
ATOM 1407 C CA . GLU A 1 178 ? 11.098 7.793 -16.083 1.00 98.56 178 GLU A CA 1
ATOM 1408 C C . GLU A 1 178 ? 9.817 8.516 -15.637 1.00 98.56 178 GLU A C 1
ATOM 1410 O O . GLU A 1 178 ? 9.559 8.669 -14.435 1.00 98.56 178 GLU A O 1
ATOM 1415 N N . ARG A 1 179 ? 8.954 8.901 -16.588 1.00 98.56 179 ARG A N 1
ATOM 1416 C CA . ARG A 1 179 ? 7.634 9.479 -16.280 1.00 98.56 179 ARG A CA 1
ATOM 1417 C C . ARG A 1 179 ? 6.732 8.473 -15.572 1.00 98.56 179 ARG A C 1
ATOM 1419 O O . ARG A 1 179 ? 6.099 8.820 -14.575 1.00 98.56 179 ARG A O 1
ATOM 1426 N N . SER A 1 180 ? 6.681 7.231 -16.058 1.00 98.44 180 SER A N 1
ATOM 1427 C CA . SER A 1 180 ? 5.858 6.177 -15.448 1.00 98.44 180 SER A CA 1
ATOM 1428 C C . SER A 1 180 ? 6.322 5.832 -14.028 1.00 98.44 180 SER A C 1
ATOM 1430 O O . SER A 1 180 ? 5.500 5.687 -13.122 1.00 98.44 180 SER A O 1
ATOM 1432 N N . LEU A 1 181 ? 7.638 5.798 -13.805 1.00 98.56 181 LEU A N 1
ATOM 1433 C CA . LEU A 1 181 ? 8.249 5.558 -12.504 1.00 98.56 181 LEU A CA 1
ATOM 1434 C C . LEU A 1 181 ? 7.896 6.678 -11.520 1.00 98.56 181 LEU A C 1
ATOM 1436 O O . LEU A 1 181 ? 7.509 6.411 -10.383 1.00 98.56 181 LEU A O 1
ATOM 1440 N N . SER A 1 182 ? 7.959 7.928 -11.978 1.00 98.75 182 SER A N 1
ATOM 1441 C CA . SER A 1 182 ? 7.566 9.094 -11.185 1.00 98.75 182 SER A CA 1
ATOM 1442 C C . SER A 1 182 ? 6.093 9.034 -10.751 1.00 98.75 182 SER A C 1
ATOM 1444 O O . SER A 1 182 ? 5.779 9.331 -9.595 1.00 98.75 182 SER A O 1
ATOM 1446 N N . ASP A 1 183 ? 5.177 8.589 -11.623 1.00 98.50 183 ASP A N 1
ATOM 1447 C CA . ASP A 1 183 ? 3.766 8.404 -11.242 1.00 98.50 183 ASP A CA 1
ATOM 1448 C C . ASP A 1 183 ? 3.583 7.255 -10.237 1.00 98.50 183 ASP A C 1
ATOM 1450 O O . ASP A 1 183 ? 2.824 7.397 -9.276 1.00 98.50 183 ASP A O 1
ATOM 1454 N N . ILE A 1 184 ? 4.313 6.144 -10.397 1.00 98.62 184 ILE A N 1
ATOM 1455 C CA . ILE A 1 184 ? 4.301 5.038 -9.427 1.00 98.62 184 ILE A CA 1
ATOM 1456 C C . ILE A 1 184 ? 4.759 5.525 -8.048 1.00 98.62 184 ILE A C 1
ATOM 1458 O O . ILE A 1 184 ? 4.078 5.250 -7.058 1.00 98.62 184 ILE A O 1
ATOM 1462 N N . PHE A 1 185 ? 5.849 6.294 -7.964 1.00 98.69 185 PHE A N 1
ATOM 1463 C CA . PHE A 1 185 ? 6.317 6.865 -6.697 1.00 98.69 185 PHE A CA 1
ATOM 1464 C C . PHE A 1 185 ? 5.278 7.784 -6.054 1.00 98.69 185 PHE A C 1
ATOM 1466 O O . PHE A 1 185 ? 5.009 7.672 -4.857 1.00 98.69 185 PHE A O 1
ATOM 1473 N N . ARG A 1 186 ? 4.626 8.644 -6.844 1.00 98.75 186 ARG A N 1
ATOM 1474 C CA . ARG A 1 186 ? 3.555 9.515 -6.343 1.00 98.75 186 ARG A CA 1
ATOM 1475 C C . ARG A 1 186 ? 2.373 8.711 -5.795 1.00 98.75 186 ARG A C 1
ATOM 1477 O O . ARG A 1 186 ? 1.869 9.013 -4.715 1.00 98.75 186 ARG A O 1
ATOM 1484 N N . ARG A 1 187 ? 1.930 7.669 -6.511 1.00 98.62 187 ARG A N 1
ATOM 1485 C CA . ARG A 1 187 ? 0.855 6.769 -6.047 1.00 98.62 187 ARG A CA 1
ATOM 1486 C C . ARG A 1 187 ? 1.252 6.019 -4.780 1.00 98.62 187 ARG A C 1
ATOM 1488 O O . ARG A 1 187 ? 0.421 5.874 -3.886 1.00 98.62 187 ARG A O 1
ATOM 1495 N N . TYR A 1 188 ? 2.501 5.572 -4.696 1.00 98.75 188 TYR A N 1
ATOM 1496 C CA . TYR A 1 188 ? 3.033 4.891 -3.524 1.00 98.75 188 TYR A CA 1
ATOM 1497 C C . TYR A 1 188 ? 3.024 5.797 -2.290 1.00 98.75 188 TYR A C 1
ATOM 1499 O O . TYR A 1 188 ? 2.478 5.404 -1.262 1.00 98.75 188 TYR A O 1
ATOM 1507 N N . GLU A 1 189 ? 3.543 7.022 -2.391 1.00 98.75 189 GLU A N 1
ATOM 1508 C CA . GLU A 1 189 ? 3.547 7.954 -1.256 1.00 98.75 189 GLU A CA 1
ATOM 1509 C C . GLU A 1 189 ? 2.121 8.352 -0.833 1.00 98.75 189 GLU A C 1
ATOM 1511 O O . GLU A 1 189 ? 1.824 8.404 0.362 1.00 98.75 189 GLU A O 1
ATOM 1516 N N . ASN A 1 190 ? 1.188 8.513 -1.779 1.00 98.56 190 ASN A N 1
ATOM 1517 C CA . ASN A 1 190 ? -0.228 8.732 -1.457 1.00 98.56 190 ASN A CA 1
ATOM 1518 C C . ASN A 1 190 ? -0.846 7.545 -0.697 1.00 98.56 190 ASN A C 1
ATOM 1520 O O . ASN A 1 190 ? -1.546 7.728 0.305 1.00 98.56 190 ASN A O 1
ATOM 1524 N N . MET A 1 191 ? -0.590 6.319 -1.163 1.00 98.56 191 MET A N 1
ATOM 1525 C CA . MET A 1 191 ? -1.080 5.100 -0.515 1.00 98.56 191 MET A CA 1
ATOM 1526 C C . MET A 1 191 ? -0.482 4.942 0.884 1.00 98.56 191 MET A C 1
ATOM 1528 O O . MET A 1 191 ? -1.197 4.646 1.837 1.00 98.56 191 MET A O 1
ATOM 1532 N N . LYS A 1 192 ? 0.818 5.195 1.027 1.00 98.75 192 LYS A N 1
ATOM 1533 C CA . LYS A 1 192 ? 1.534 5.172 2.304 1.00 98.75 192 LYS A CA 1
ATOM 1534 C C . LYS A 1 192 ? 0.946 6.175 3.299 1.00 98.75 192 LYS A C 1
ATOM 1536 O O . LYS A 1 192 ? 0.636 5.786 4.420 1.00 98.75 192 LYS A O 1
ATOM 1541 N N . SER A 1 193 ? 0.690 7.412 2.869 1.00 98.62 193 SER A N 1
ATOM 1542 C CA . SER A 1 193 ? 0.009 8.428 3.686 1.00 98.62 193 SER A CA 1
ATOM 1543 C C . SER A 1 193 ? -1.384 7.965 4.141 1.00 98.62 193 SER A C 1
ATOM 1545 O O . SER A 1 193 ? -1.731 8.068 5.320 1.00 98.62 193 SER A O 1
ATOM 1547 N N . THR A 1 194 ? -2.158 7.361 3.233 1.00 98.69 194 THR A N 1
ATOM 1548 C CA . THR A 1 194 ? -3.486 6.802 3.544 1.00 98.69 194 THR A CA 1
ATOM 1549 C C . THR A 1 194 ? -3.398 5.668 4.573 1.00 98.69 194 THR A C 1
ATOM 1551 O O . THR A 1 194 ? -4.157 5.649 5.542 1.00 98.69 194 THR A O 1
ATOM 1554 N N . LEU A 1 195 ? -2.443 4.745 4.410 1.00 98.75 195 LEU A N 1
ATOM 1555 C CA . LEU A 1 195 ? -2.203 3.644 5.347 1.00 98.75 195 LEU A CA 1
ATOM 1556 C C . LEU A 1 195 ? -1.799 4.146 6.735 1.00 98.75 195 LEU A C 1
ATOM 1558 O O . LEU A 1 195 ? -2.278 3.617 7.738 1.00 98.75 195 LEU A O 1
ATOM 1562 N N . ASP A 1 196 ? -0.960 5.176 6.814 1.00 98.62 196 ASP A N 1
ATOM 1563 C CA . ASP A 1 196 ? -0.591 5.781 8.095 1.00 98.62 196 ASP A CA 1
ATOM 1564 C C . ASP A 1 196 ? -1.787 6.480 8.763 1.00 98.62 196 ASP A C 1
ATOM 1566 O O . ASP A 1 196 ? -1.917 6.445 9.990 1.00 98.62 196 ASP A O 1
ATOM 1570 N N . GLY A 1 197 ? -2.714 7.040 7.978 1.00 98.62 197 GLY A N 1
ATOM 1571 C CA . GLY A 1 197 ? -4.016 7.506 8.463 1.00 98.62 197 GLY A CA 1
ATOM 1572 C C . GLY A 1 197 ? -4.866 6.378 9.056 1.00 98.62 197 GLY A C 1
ATOM 1573 O O . GLY A 1 197 ? -5.379 6.509 10.170 1.00 98.62 197 GLY A O 1
ATOM 1574 N N . PHE A 1 198 ? -4.969 5.239 8.364 1.00 98.62 198 PHE A N 1
ATOM 1575 C CA . PHE A 1 198 ? -5.701 4.075 8.872 1.00 98.62 198 PHE A CA 1
ATOM 1576 C C . PHE A 1 198 ? -5.095 3.496 10.150 1.00 98.62 198 PHE A C 1
ATOM 1578 O O . PHE A 1 198 ? -5.852 3.173 11.062 1.00 98.62 198 PHE A O 1
ATOM 1585 N N . LYS A 1 199 ? -3.763 3.436 10.273 1.00 98.75 199 LYS A N 1
ATOM 1586 C CA . LYS A 1 199 ? -3.097 2.996 11.514 1.00 98.75 199 LYS A CA 1
ATOM 1587 C C . LYS A 1 199 ? -3.459 3.884 12.704 1.00 98.75 199 LYS A C 1
ATOM 1589 O O . LYS A 1 199 ? -3.849 3.378 13.751 1.00 98.75 199 LYS A O 1
ATOM 1594 N N . LYS A 1 200 ? -3.407 5.210 12.532 1.00 98.75 200 LYS A N 1
ATOM 1595 C CA . LYS A 1 200 ? -3.817 6.160 13.583 1.00 98.75 200 LYS A CA 1
ATOM 1596 C C . LYS A 1 200 ? -5.289 5.980 13.960 1.00 98.75 200 LYS A C 1
ATOM 1598 O O . LYS A 1 200 ? -5.630 6.002 15.139 1.00 98.75 200 LYS A O 1
ATOM 1603 N N . ASN A 1 201 ? -6.164 5.778 12.974 1.00 98.56 201 ASN A N 1
ATOM 1604 C CA . ASN A 1 201 ? -7.583 5.522 13.228 1.00 98.56 201 ASN A CA 1
ATOM 1605 C C . ASN A 1 201 ? -7.795 4.209 14.005 1.00 98.56 201 ASN A C 1
ATOM 1607 O O . ASN A 1 201 ? -8.550 4.172 14.974 1.00 98.56 201 ASN A O 1
ATOM 1611 N N . GLU A 1 202 ? -7.082 3.143 13.635 1.00 98.31 202 GLU A N 1
ATOM 1612 C CA . GLU A 1 202 ? -7.113 1.861 14.343 1.00 98.31 202 GLU A CA 1
ATOM 1613 C C . GLU A 1 202 ? -6.693 2.011 15.814 1.00 98.31 202 GLU A C 1
ATOM 1615 O O . GLU A 1 202 ? -7.359 1.475 16.700 1.00 98.31 202 GLU A O 1
ATOM 1620 N N . GLU A 1 203 ? -5.631 2.770 16.098 1.00 98.69 203 GLU A N 1
ATOM 1621 C CA . GLU A 1 203 ? -5.182 3.059 17.467 1.00 98.69 203 GLU A CA 1
ATOM 1622 C C . GLU A 1 203 ? -6.256 3.789 18.287 1.00 98.69 203 GLU A C 1
ATOM 1624 O O . GLU A 1 203 ? -6.534 3.410 19.430 1.00 98.69 203 GLU A O 1
ATOM 1629 N N . VAL A 1 204 ? -6.909 4.797 17.699 1.00 98.69 204 VAL A N 1
ATOM 1630 C CA . VAL A 1 204 ? -8.003 5.538 18.348 1.00 98.69 204 VAL A CA 1
ATOM 1631 C C . VAL A 1 204 ? -9.193 4.623 18.636 1.00 98.69 204 VAL A C 1
ATOM 1633 O O . VAL A 1 204 ? -9.724 4.639 19.749 1.00 98.69 204 VAL A O 1
ATOM 1636 N N . LEU A 1 205 ? -9.594 3.790 17.673 1.00 98.69 205 LEU A N 1
ATOM 1637 C CA . LEU A 1 205 ? -10.695 2.840 17.844 1.00 98.69 205 LEU A CA 1
ATOM 1638 C C . LEU A 1 205 ? -10.379 1.787 18.911 1.00 98.69 205 LEU A C 1
ATOM 1640 O O . LEU A 1 205 ? -11.233 1.499 19.751 1.00 98.69 205 LEU A O 1
ATOM 1644 N N . LYS A 1 206 ? -9.148 1.258 18.939 1.00 98.81 206 LYS A N 1
ATOM 1645 C CA . LYS A 1 206 ? -8.691 0.331 19.987 1.00 98.81 206 LYS A CA 1
ATOM 1646 C C . LYS A 1 206 ? -8.772 0.969 21.367 1.00 98.81 206 LYS A C 1
ATOM 1648 O O . LYS A 1 206 ? -9.309 0.347 22.283 1.00 98.81 206 LYS A O 1
ATOM 1653 N N . LYS A 1 207 ? -8.294 2.207 21.513 1.00 98.75 207 LYS A N 1
ATOM 1654 C CA . LYS A 1 207 ? -8.379 2.943 22.779 1.00 98.75 207 LYS A CA 1
ATOM 1655 C C . LYS A 1 207 ? -9.833 3.155 23.206 1.00 98.75 207 LYS A C 1
ATOM 1657 O O . LYS A 1 207 ? -10.184 2.867 24.342 1.00 98.75 207 LYS A O 1
ATOM 1662 N N . CYS A 1 208 ? -10.697 3.562 22.279 1.00 98.56 208 CYS A N 1
ATOM 1663 C CA . CYS A 1 208 ? -12.121 3.754 22.549 1.00 98.56 208 CYS A CA 1
ATOM 1664 C C . CYS A 1 208 ? -12.806 2.455 23.015 1.00 98.56 208 CYS A C 1
ATOM 1666 O O . CYS A 1 208 ? -13.547 2.456 23.998 1.00 98.56 208 CYS A O 1
ATOM 1668 N N . ALA A 1 209 ? -12.510 1.326 22.365 1.00 98.69 209 ALA A N 1
ATOM 1669 C CA . ALA A 1 209 ? -13.019 0.019 22.772 1.00 98.69 209 ALA A CA 1
ATOM 1670 C C . ALA A 1 209 ? -12.516 -0.397 24.168 1.00 98.69 209 ALA A C 1
ATOM 1672 O O . ALA A 1 209 ? -13.294 -0.912 24.974 1.00 98.69 209 ALA A O 1
ATOM 1673 N N . GLN A 1 210 ? -11.239 -0.146 24.474 1.00 98.75 210 GLN A N 1
ATOM 1674 C CA . GLN A 1 210 ? -10.659 -0.400 25.798 1.00 98.75 210 GLN A CA 1
ATOM 1675 C C . GLN A 1 210 ? -11.330 0.446 26.888 1.00 98.75 210 GLN A C 1
ATOM 1677 O O . GLN A 1 210 ? -11.683 -0.092 27.938 1.00 98.75 210 GLN A O 1
ATOM 1682 N N . ASP A 1 211 ? -11.572 1.731 26.624 1.00 98.62 211 ASP A N 1
ATOM 1683 C CA . ASP A 1 211 ? -12.245 2.637 27.558 1.00 98.62 211 ASP A CA 1
ATOM 1684 C C . ASP A 1 211 ? -13.684 2.173 27.849 1.00 98.62 211 ASP A C 1
ATOM 1686 O O . ASP A 1 211 ? -14.115 2.155 29.006 1.00 98.62 211 ASP A O 1
ATOM 1690 N N . TYR A 1 212 ? -14.430 1.729 26.830 1.00 98.69 212 TYR A N 1
ATOM 1691 C CA . TYR A 1 212 ? -15.765 1.156 27.035 1.00 98.69 212 TYR A CA 1
ATOM 1692 C C . TYR A 1 212 ? -15.729 -0.131 27.856 1.00 98.69 212 TYR A C 1
ATOM 1694 O O . TYR A 1 212 ? -16.534 -0.283 28.776 1.00 98.69 212 TYR A O 1
ATOM 1702 N N . LEU A 1 213 ? -14.786 -1.032 27.577 1.00 98.69 213 LEU A N 1
ATOM 1703 C CA . LEU A 1 213 ? -14.628 -2.264 28.347 1.00 98.69 213 LEU A CA 1
ATOM 1704 C C . LEU A 1 213 ? -14.319 -1.971 29.822 1.00 98.69 213 LEU A C 1
ATOM 1706 O O . LEU A 1 213 ? -14.894 -2.603 30.708 1.00 98.69 213 LEU A O 1
ATOM 1710 N N . ALA A 1 214 ? -13.441 -1.002 30.093 1.00 98.69 214 ALA A N 1
ATOM 1711 C CA . ALA A 1 214 ? -13.115 -0.581 31.452 1.00 98.69 214 ALA A CA 1
ATOM 1712 C C . ALA A 1 214 ? -14.347 -0.027 32.185 1.00 98.69 214 ALA A C 1
ATOM 1714 O O . ALA A 1 214 ? -14.610 -0.415 33.324 1.00 98.69 214 ALA A O 1
ATOM 1715 N N . ARG A 1 215 ? -15.149 0.813 31.515 1.00 98.69 215 ARG A N 1
ATOM 1716 C CA . ARG A 1 215 ? -16.393 1.362 32.082 1.00 98.69 215 ARG A CA 1
ATOM 1717 C C . ARG A 1 215 ? -17.429 0.283 32.378 1.00 98.69 215 ARG A C 1
ATOM 1719 O O . ARG A 1 215 ? -18.034 0.312 33.443 1.00 98.69 215 ARG A O 1
ATOM 1726 N N . VAL A 1 216 ? -17.613 -0.678 31.472 1.00 98.69 216 VAL A N 1
ATOM 1727 C CA . VAL A 1 216 ? -18.540 -1.800 31.691 1.00 98.69 216 VAL A CA 1
ATOM 1728 C C . VAL A 1 216 ? -18.117 -2.613 32.913 1.00 98.69 216 VAL A C 1
ATOM 1730 O O . VAL A 1 216 ? -18.945 -2.856 33.784 1.00 98.69 216 VAL A O 1
ATOM 1733 N N . LYS A 1 217 ? -16.828 -2.953 33.035 1.00 98.75 217 LYS A N 1
ATOM 1734 C CA . LYS A 1 217 ? -16.308 -3.678 34.207 1.00 98.75 217 LYS A CA 1
ATOM 1735 C C . LYS A 1 217 ? -16.509 -2.907 35.512 1.00 98.75 217 LYS A C 1
ATOM 1737 O O . LYS A 1 217 ? -16.856 -3.505 36.526 1.00 98.75 217 LYS A O 1
ATOM 1742 N N . GLN A 1 218 ? -16.305 -1.590 35.494 1.00 98.75 218 GLN A N 1
ATOM 1743 C CA . GLN A 1 218 ? -16.513 -0.746 36.671 1.00 98.75 218 GLN A CA 1
ATOM 1744 C C . GLN A 1 218 ? -17.984 -0.735 37.113 1.00 98.75 218 GLN A C 1
ATOM 1746 O O . GLN A 1 218 ? -18.271 -0.897 38.300 1.00 98.75 218 GLN A O 1
ATOM 1751 N N . GLU A 1 219 ? -18.922 -0.570 36.178 1.00 98.00 219 GLU A N 1
ATOM 1752 C CA . GLU A 1 219 ? -20.355 -0.594 36.499 1.00 98.00 219 GLU A CA 1
ATOM 1753 C C . GLU A 1 219 ? -20.830 -1.996 36.913 1.00 98.00 219 GLU A C 1
ATOM 1755 O O . GLU A 1 219 ? -21.665 -2.119 37.807 1.00 98.00 219 GLU A O 1
ATOM 1760 N N . GLU A 1 220 ? -20.259 -3.061 36.345 1.00 98.62 220 GLU A N 1
ATOM 1761 C CA . GLU A 1 220 ? -20.537 -4.439 36.761 1.00 98.62 220 GLU A CA 1
ATOM 1762 C C . GLU A 1 220 ? -20.113 -4.687 38.218 1.00 98.62 220 GLU A C 1
ATOM 1764 O O . GLU A 1 220 ? -20.906 -5.189 39.018 1.00 98.62 220 GLU A O 1
ATOM 1769 N N . GLN A 1 221 ? -18.909 -4.256 38.605 1.00 98.69 221 GLN A N 1
ATOM 1770 C CA . GLN A 1 221 ? -18.441 -4.326 39.997 1.00 98.69 221 GLN A CA 1
ATOM 1771 C C . GLN A 1 221 ? -19.331 -3.512 40.945 1.00 98.69 221 GLN A C 1
ATOM 1773 O O . GLN A 1 221 ? -19.663 -3.957 42.050 1.00 98.69 221 GLN A O 1
ATOM 1778 N N . ARG A 1 222 ? -19.755 -2.319 40.512 1.00 98.69 222 ARG A N 1
ATOM 1779 C CA . ARG A 1 222 ? -20.661 -1.461 41.282 1.00 98.69 222 ARG A CA 1
ATOM 1780 C C . ARG A 1 222 ? -22.022 -2.126 41.490 1.00 98.69 222 ARG A C 1
ATOM 1782 O O . ARG A 1 222 ? -22.543 -2.097 42.605 1.00 98.69 222 ARG A O 1
ATOM 1789 N N . TYR A 1 223 ? -22.577 -2.743 40.448 1.00 98.75 223 TYR A N 1
ATOM 1790 C CA . TYR A 1 223 ? -23.826 -3.495 40.530 1.00 98.75 223 TYR A CA 1
ATOM 1791 C C . TYR A 1 223 ? -23.702 -4.690 41.481 1.00 98.75 223 TYR A C 1
ATOM 1793 O O . TYR A 1 223 ? -24.554 -4.850 42.350 1.00 98.75 223 TYR A O 1
ATOM 1801 N N . GLN A 1 224 ? -22.629 -5.481 41.376 1.00 98.69 224 GLN A N 1
ATOM 1802 C CA . GLN A 1 224 ? -22.383 -6.621 42.269 1.00 98.69 224 GLN A CA 1
ATOM 1803 C C . GLN A 1 224 ? -22.304 -6.189 43.739 1.00 98.69 224 GLN A C 1
ATOM 1805 O O . GLN A 1 224 ? -22.945 -6.797 44.592 1.00 98.69 224 GLN A O 1
ATOM 1810 N N . THR A 1 225 ? -21.590 -5.097 44.026 1.00 98.62 225 THR A N 1
ATOM 1811 C CA . THR A 1 225 ? -21.488 -4.539 45.385 1.00 98.62 225 THR A CA 1
ATOM 1812 C C . THR A 1 225 ? -22.856 -4.113 45.919 1.00 98.62 225 THR A C 1
ATOM 1814 O O . THR A 1 225 ? -23.219 -4.433 47.050 1.00 98.62 225 THR A O 1
ATOM 1817 N N . LEU A 1 226 ? -23.642 -3.405 45.100 1.00 98.62 226 LEU A N 1
ATOM 1818 C CA . LEU A 1 226 ? -24.980 -2.962 45.489 1.00 98.62 226 LEU A CA 1
ATOM 1819 C C . LEU A 1 226 ? -25.933 -4.144 45.706 1.00 98.62 226 LEU A C 1
ATOM 1821 O O . LEU A 1 226 ? -26.717 -4.121 46.653 1.00 98.62 226 LEU A O 1
ATOM 1825 N N . LYS A 1 227 ? -25.851 -5.160 44.842 1.00 98.69 227 LYS A N 1
ATOM 1826 C CA . LYS A 1 227 ? -26.636 -6.390 44.932 1.00 98.69 227 LYS A CA 1
ATOM 1827 C C . LYS A 1 227 ? -26.350 -7.123 46.243 1.00 98.69 227 LYS A C 1
ATOM 1829 O O . LYS A 1 227 ? -27.296 -7.362 46.983 1.00 98.69 227 LYS A O 1
ATOM 1834 N N . LEU A 1 228 ? -25.078 -7.374 46.565 1.00 98.62 228 LEU A N 1
ATOM 1835 C CA . LEU A 1 228 ? -24.682 -8.026 47.820 1.00 98.62 228 LEU A CA 1
ATOM 1836 C C . LEU A 1 228 ? -25.196 -7.260 49.043 1.00 98.62 228 LEU A C 1
ATOM 1838 O O . LEU A 1 228 ? -25.820 -7.840 49.921 1.00 98.62 228 LEU A O 1
ATOM 1842 N N . HIS A 1 229 ? -25.026 -5.937 49.074 1.00 98.56 229 HIS A N 1
ATOM 1843 C CA . HIS A 1 229 ? -25.514 -5.124 50.189 1.00 98.56 229 HIS A CA 1
ATOM 1844 C C . HIS A 1 229 ? -27.052 -5.130 50.319 1.00 98.56 229 HIS A C 1
ATOM 1846 O O . HIS A 1 229 ? -27.584 -5.042 51.427 1.00 98.56 229 HIS A O 1
ATOM 1852 N N . ALA A 1 230 ? -27.788 -5.212 49.206 1.00 98.56 230 ALA A N 1
ATOM 1853 C CA . ALA A 1 230 ? -29.242 -5.352 49.234 1.00 98.56 230 ALA A CA 1
ATOM 1854 C C . ALA A 1 230 ? -29.674 -6.743 49.729 1.00 98.56 230 ALA A C 1
ATOM 1856 O O . ALA A 1 230 ? -30.588 -6.825 50.548 1.00 98.56 230 A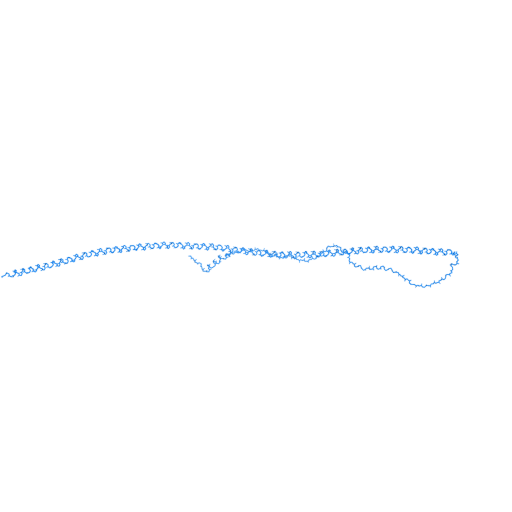LA A O 1
ATOM 1857 N N . GLU A 1 231 ? -28.998 -7.804 49.279 1.00 98.31 231 GLU A N 1
ATOM 1858 C CA . GLU A 1 231 ? -29.203 -9.185 49.740 1.00 98.31 231 GLU A CA 1
ATOM 1859 C C . GLU A 1 231 ? -28.943 -9.296 51.252 1.00 98.31 231 GLU A C 1
ATOM 1861 O O . GLU A 1 231 ? -29.834 -9.702 51.991 1.00 98.31 231 GLU A O 1
ATOM 1866 N N . GLU A 1 232 ? -27.818 -8.772 51.748 1.00 98.56 232 GLU A N 1
ATOM 1867 C CA . GLU A 1 232 ? -27.497 -8.746 53.184 1.00 98.56 232 GLU A CA 1
ATOM 1868 C C . GLU A 1 232 ? -28.543 -7.995 54.026 1.00 98.56 232 GLU A C 1
ATOM 1870 O O . GLU A 1 232 ? -28.832 -8.374 55.163 1.00 98.56 232 GLU A O 1
ATOM 1875 N N . LYS A 1 233 ? -29.108 -6.898 53.503 1.00 98.56 233 LYS A N 1
ATOM 1876 C CA . LYS A 1 233 ? -30.175 -6.159 54.195 1.00 98.56 233 LYS A CA 1
ATOM 1877 C C . LYS A 1 233 ? -31.491 -6.931 54.223 1.00 98.56 233 LYS A C 1
ATOM 1879 O O . LYS A 1 233 ? -32.192 -6.863 55.232 1.00 98.56 233 LYS A O 1
ATOM 1884 N N . LEU A 1 234 ? -31.829 -7.632 53.141 1.00 98.56 234 LEU A N 1
ATOM 1885 C CA . LEU A 1 234 ? -33.008 -8.496 53.095 1.00 98.56 234 LEU A CA 1
ATOM 1886 C C . LEU A 1 234 ? -32.871 -9.660 54.076 1.00 98.56 234 LEU A C 1
ATOM 1888 O O . LEU A 1 234 ? -33.815 -9.931 54.814 1.00 98.56 234 LEU A O 1
ATOM 1892 N N . ASP A 1 235 ? -31.698 -10.288 54.140 1.00 98.56 235 ASP A N 1
ATOM 1893 C CA . ASP A 1 235 ? -31.432 -11.389 55.065 1.00 98.56 235 ASP A CA 1
ATOM 1894 C C . ASP A 1 235 ? -31.562 -10.940 56.523 1.00 98.56 235 ASP A C 1
ATOM 1896 O O . ASP A 1 235 ? -32.299 -11.561 57.287 1.00 98.56 235 ASP A O 1
ATOM 1900 N N . LYS A 1 236 ? -30.979 -9.790 56.891 1.00 98.38 236 LYS A N 1
ATOM 1901 C CA . LYS A 1 236 ? -31.135 -9.212 58.241 1.00 98.38 236 LYS A CA 1
ATOM 1902 C C . LYS A 1 236 ? -32.594 -8.920 58.595 1.00 98.38 236 LYS A C 1
ATOM 1904 O O . LYS A 1 236 ? -33.044 -9.272 59.680 1.00 98.38 236 LYS A O 1
ATOM 1909 N N . ALA A 1 237 ? -33.357 -8.317 57.682 1.00 98.19 237 ALA A N 1
ATOM 1910 C CA . ALA A 1 237 ? -34.778 -8.056 57.916 1.00 98.19 237 ALA A CA 1
ATOM 1911 C C . ALA A 1 237 ? -35.586 -9.361 58.058 1.00 98.19 237 ALA A C 1
ATOM 1913 O O . ALA A 1 237 ? -36.485 -9.452 58.895 1.00 98.19 237 ALA A O 1
ATOM 1914 N N . ASN A 1 238 ? -35.256 -10.391 57.275 1.00 98.31 238 ASN A N 1
ATOM 1915 C CA . ASN A 1 238 ? -35.876 -11.711 57.385 1.00 98.31 238 ASN A CA 1
ATOM 1916 C C . ASN A 1 238 ? -35.544 -12.387 58.723 1.00 98.31 238 ASN A C 1
ATOM 1918 O O . ASN A 1 238 ? -36.437 -12.966 59.346 1.00 98.31 238 ASN A O 1
ATOM 1922 N N . GLU A 1 239 ? -34.297 -12.282 59.189 1.00 98.44 239 GLU A N 1
ATOM 1923 C CA . GLU A 1 239 ? -33.878 -12.748 60.514 1.00 98.44 239 GLU A CA 1
ATOM 1924 C C . GLU A 1 239 ? -34.646 -12.026 61.629 1.00 98.44 239 GLU A C 1
ATOM 1926 O O . GLU A 1 239 ? -35.192 -12.685 62.516 1.00 98.44 239 GLU A O 1
ATOM 1931 N N . GLU A 1 240 ? -34.772 -10.697 61.567 1.00 98.38 240 GLU A N 1
ATOM 1932 C CA . GLU A 1 240 ? -35.557 -9.906 62.525 1.00 98.38 240 GLU A CA 1
ATOM 1933 C C . GLU A 1 240 ? -37.036 -10.329 62.537 1.00 98.38 240 GLU A C 1
ATOM 1935 O O . GLU A 1 240 ? -37.616 -10.550 63.604 1.00 98.38 240 GLU A O 1
ATOM 1940 N N . ILE A 1 241 ? -37.649 -10.528 61.363 1.00 98.25 241 ILE A N 1
ATOM 1941 C CA . ILE A 1 241 ? -39.030 -11.024 61.247 1.00 98.25 241 ILE A CA 1
ATOM 1942 C C . ILE A 1 241 ? -39.164 -12.416 61.876 1.00 98.25 241 ILE A C 1
ATOM 1944 O O . ILE A 1 241 ? -40.129 -12.674 62.603 1.00 98.25 241 ILE A O 1
ATOM 1948 N N . ALA A 1 242 ? -38.221 -13.324 61.616 1.00 98.38 242 ALA A N 1
ATOM 1949 C CA . ALA A 1 242 ? -38.228 -14.667 62.191 1.00 98.38 242 ALA A CA 1
ATOM 1950 C C . ALA A 1 242 ? -38.084 -14.632 63.722 1.00 98.38 242 ALA A C 1
ATOM 1952 O O . ALA A 1 242 ? -38.807 -15.349 64.424 1.00 98.38 242 ALA A O 1
ATOM 1953 N N . GLN A 1 243 ? -37.220 -13.760 64.252 1.00 98.38 243 GLN A N 1
ATOM 1954 C CA . GLN A 1 243 ? -37.057 -13.546 65.691 1.00 98.38 243 GLN A CA 1
ATOM 1955 C C . GLN A 1 243 ? -38.346 -13.019 66.333 1.00 98.38 243 GLN A C 1
ATOM 1957 O O . GLN A 1 243 ? -38.812 -13.590 67.323 1.00 98.38 243 GLN A O 1
ATOM 1962 N N . VAL A 1 244 ? -38.971 -11.990 65.747 1.00 98.56 244 VAL A N 1
ATOM 1963 C CA . VAL A 1 244 ? -40.241 -11.427 66.240 1.00 98.56 244 VAL A CA 1
ATOM 1964 C C . VAL A 1 244 ? -41.348 -12.479 66.226 1.00 98.56 244 VAL A C 1
ATOM 1966 O O . VAL A 1 244 ? -42.058 -12.626 67.219 1.00 98.56 244 VAL A O 1
ATOM 1969 N N . ARG A 1 245 ? -41.473 -13.265 65.149 1.00 98.12 245 ARG A N 1
ATOM 1970 C CA . ARG A 1 245 ? -42.462 -14.355 65.058 1.00 98.12 245 ARG A CA 1
ATOM 1971 C C . ARG A 1 245 ? -42.238 -15.431 66.115 1.00 98.12 245 ARG A C 1
ATOM 1973 O O . ARG A 1 245 ? -43.195 -15.870 66.748 1.00 98.12 245 ARG A O 1
ATOM 1980 N N . THR A 1 246 ? -40.988 -15.832 66.333 1.00 98.25 246 THR A N 1
ATOM 1981 C CA . THR A 1 246 ? -40.637 -16.843 67.341 1.00 98.25 246 THR A CA 1
ATOM 1982 C C . THR A 1 246 ? -40.964 -16.348 68.748 1.00 98.25 246 THR A C 1
ATOM 1984 O O . THR A 1 246 ? -41.577 -17.075 69.530 1.00 98.25 246 THR A O 1
ATOM 1987 N N . LYS A 1 247 ? -40.627 -15.089 69.054 1.00 98.25 247 LYS A N 1
ATOM 1988 C CA . LYS A 1 247 ? -40.939 -14.453 70.339 1.00 98.25 247 LYS A CA 1
ATOM 1989 C C . LYS A 1 247 ? -42.448 -14.309 70.559 1.00 98.25 247 LYS A C 1
ATOM 1991 O O . LYS A 1 247 ? -42.948 -14.697 71.607 1.00 98.25 247 LYS A O 1
ATOM 1996 N N . ALA A 1 248 ? -43.190 -13.842 69.557 1.00 98.12 248 ALA A N 1
ATOM 1997 C CA . ALA A 1 248 ? -44.647 -13.751 69.637 1.00 98.12 248 ALA A CA 1
ATOM 1998 C C . ALA A 1 248 ? -45.297 -15.132 69.839 1.00 98.12 248 ALA A C 1
ATOM 2000 O O . ALA A 1 248 ? -46.244 -15.268 70.613 1.00 98.12 248 ALA A O 1
ATOM 2001 N N . SER A 1 249 ? -44.774 -16.179 69.188 1.00 98.12 249 SER A N 1
ATOM 2002 C CA . SER A 1 249 ? -45.244 -17.554 69.381 1.00 98.12 249 SER A CA 1
ATOM 2003 C C . SER A 1 249 ? -44.991 -18.054 70.806 1.00 98.12 249 SER A C 1
ATOM 2005 O O . SER A 1 249 ? -45.885 -18.663 71.394 1.00 98.12 249 SER A O 1
ATOM 2007 N N . SER A 1 250 ? -43.805 -17.816 71.378 1.00 97.75 250 SER A N 1
ATOM 2008 C CA . SER A 1 250 ? -43.496 -18.250 72.748 1.00 97.75 250 SER A CA 1
ATOM 2009 C C . SER A 1 250 ? -44.324 -17.492 73.790 1.00 97.75 250 SER A C 1
ATOM 2011 O O . SER A 1 250 ? -44.860 -18.114 74.709 1.00 97.75 250 SER A O 1
ATOM 2013 N N . GLU A 1 251 ? -44.520 -16.184 73.605 1.00 97.56 251 GLU A N 1
ATOM 2014 C CA . GLU A 1 251 ? -45.416 -15.360 74.425 1.00 97.56 251 GLU A CA 1
ATOM 2015 C C . GLU A 1 251 ? -46.870 -15.839 74.328 1.00 97.56 251 GLU A C 1
ATOM 2017 O O . GLU A 1 251 ? -47.532 -16.008 75.351 1.00 97.56 251 GLU A O 1
ATOM 2022 N N . THR A 1 252 ? -47.355 -16.148 73.121 1.00 97.75 252 THR A N 1
ATOM 2023 C CA . THR A 1 252 ? -48.709 -16.687 72.907 1.00 97.75 252 THR A CA 1
ATOM 2024 C C . THR A 1 252 ? -48.900 -18.016 73.636 1.00 97.75 252 THR A C 1
ATOM 2026 O O . THR A 1 252 ? -49.922 -18.211 74.295 1.00 97.75 252 THR A O 1
ATOM 2029 N N . ILE A 1 253 ? -47.918 -18.923 73.582 1.00 97.81 253 ILE A N 1
ATOM 2030 C CA . ILE A 1 253 ? -47.960 -20.203 74.310 1.00 97.81 253 ILE A CA 1
ATOM 2031 C C . ILE A 1 253 ? -47.995 -19.962 75.826 1.00 97.81 253 ILE A C 1
ATOM 2033 O O . ILE A 1 253 ? -48.818 -20.558 76.524 1.00 97.81 253 ILE A O 1
ATOM 2037 N N . ALA A 1 254 ? -47.152 -19.061 76.341 1.00 98.06 254 ALA A N 1
ATOM 2038 C CA . ALA A 1 254 ? -47.097 -18.733 77.765 1.00 98.06 254 ALA A CA 1
ATOM 2039 C C . ALA A 1 254 ? -48.404 -18.097 78.277 1.00 98.06 254 ALA A C 1
ATOM 2041 O O . ALA A 1 254 ? -48.910 -18.476 79.340 1.00 98.06 254 ALA A O 1
ATOM 2042 N N . LEU A 1 255 ? -48.986 -17.170 77.509 1.00 97.44 255 LEU A N 1
ATOM 2043 C CA . LEU A 1 255 ? -50.280 -16.555 77.810 1.00 97.44 255 LEU A CA 1
ATOM 2044 C C . LEU A 1 255 ? -51.416 -17.576 77.734 1.00 97.44 255 LEU A C 1
ATOM 2046 O O . LEU A 1 255 ? -52.245 -17.615 78.637 1.00 97.44 255 LEU A O 1
ATOM 2050 N N . THR A 1 256 ? -51.421 -18.453 76.726 1.00 97.81 256 THR A N 1
ATOM 2051 C CA . THR A 1 256 ? -52.419 -19.529 76.591 1.00 97.81 256 THR A CA 1
ATOM 2052 C C . THR A 1 256 ? -52.369 -20.485 77.785 1.00 97.81 256 THR A C 1
ATOM 2054 O O . THR A 1 256 ? -53.407 -20.835 78.348 1.00 97.81 256 THR A O 1
ATOM 2057 N N . ALA A 1 257 ? -51.170 -20.871 78.235 1.00 97.81 257 ALA A N 1
ATOM 2058 C CA . ALA A 1 257 ? -50.996 -21.701 79.427 1.00 97.81 257 ALA A CA 1
ATOM 2059 C C . ALA A 1 257 ? -51.465 -20.984 80.709 1.00 97.81 257 ALA A C 1
ATOM 2061 O O . ALA A 1 257 ? -52.134 -21.589 81.551 1.00 97.81 257 ALA A O 1
ATOM 2062 N N . SER A 1 258 ? -51.160 -19.689 80.842 1.00 97.12 258 SER A N 1
ATOM 2063 C CA . SER A 1 258 ? -51.583 -18.864 81.983 1.00 97.12 258 SER A CA 1
ATOM 2064 C C . SER A 1 258 ? -53.100 -18.667 82.023 1.00 97.12 258 SER A C 1
ATOM 2066 O O . SER A 1 258 ? -53.704 -18.803 83.088 1.00 97.12 258 SER A O 1
ATOM 2068 N N . LEU A 1 259 ? -53.725 -18.425 80.866 1.00 97.56 259 LEU A N 1
ATOM 2069 C CA . LEU A 1 259 ? -55.175 -18.329 80.707 1.00 97.56 259 LEU A CA 1
ATOM 2070 C C . LEU A 1 259 ? -55.847 -19.638 81.119 1.00 97.56 259 LEU A C 1
ATOM 2072 O O . LEU A 1 259 ? -56.746 -19.615 81.953 1.00 97.56 259 LEU A O 1
ATOM 2076 N N . ARG A 1 260 ? -55.357 -20.780 80.621 1.00 97.56 260 ARG A N 1
ATOM 2077 C CA . ARG A 1 260 ? -55.891 -22.103 80.973 1.00 97.56 260 ARG A CA 1
ATOM 2078 C C . ARG A 1 260 ? -55.784 -22.387 82.472 1.00 97.56 260 ARG A C 1
ATOM 2080 O O . ARG A 1 260 ? -56.725 -22.894 83.071 1.00 97.56 260 ARG A O 1
ATOM 2087 N N . LYS A 1 261 ? -54.667 -22.015 83.108 1.00 97.94 261 LYS A N 1
ATOM 2088 C CA . LYS A 1 261 ? -54.503 -22.113 84.570 1.00 97.94 261 LYS A CA 1
ATOM 2089 C C . LYS A 1 261 ? -55.511 -21.239 85.324 1.00 97.94 261 LYS A C 1
ATOM 2091 O O . LYS A 1 261 ? -56.057 -21.683 86.332 1.00 97.94 261 LYS A O 1
ATOM 2096 N N . GLY A 1 262 ? -55.744 -20.013 84.851 1.00 96.75 262 GLY A N 1
ATOM 2097 C CA . GLY A 1 262 ? -56.750 -19.104 85.405 1.00 96.75 262 GLY A CA 1
ATOM 2098 C C . GLY A 1 262 ? -58.172 -19.650 85.268 1.00 96.75 262 GLY A C 1
ATOM 2099 O O . GLY A 1 262 ? -58.898 -19.678 86.257 1.00 96.75 262 GLY A O 1
ATOM 2100 N N . GLN A 1 263 ? -58.525 -20.156 84.082 1.00 97.38 263 GLN A N 1
ATOM 2101 C CA . GLN A 1 263 ? -59.816 -20.790 83.796 1.00 97.38 263 GLN A CA 1
ATOM 2102 C C . GLN A 1 263 ? -60.082 -21.972 84.736 1.00 97.38 263 GLN A C 1
ATOM 2104 O O . GLN A 1 263 ? -61.084 -21.953 85.440 1.00 97.38 263 GLN A O 1
ATOM 2109 N N . MET A 1 264 ? -59.138 -22.914 84.868 1.00 97.50 264 MET A N 1
ATOM 2110 C CA . MET A 1 264 ? -59.289 -24.058 85.785 1.00 97.50 264 MET A CA 1
ATOM 2111 C C . MET A 1 264 ? -59.477 -23.634 87.252 1.00 97.50 264 MET A C 1
ATOM 2113 O O . MET A 1 264 ? -60.219 -24.268 87.998 1.00 97.50 264 MET A O 1
ATOM 2117 N N . ARG A 1 265 ? -58.797 -22.567 87.699 1.00 97.50 265 ARG A N 1
ATOM 2118 C CA . ARG A 1 265 ? -58.968 -22.047 89.065 1.00 97.50 265 ARG A CA 1
ATOM 2119 C C . ARG A 1 265 ? -60.351 -21.426 89.254 1.00 97.50 265 ARG A C 1
ATOM 2121 O O . ARG A 1 265 ? -60.938 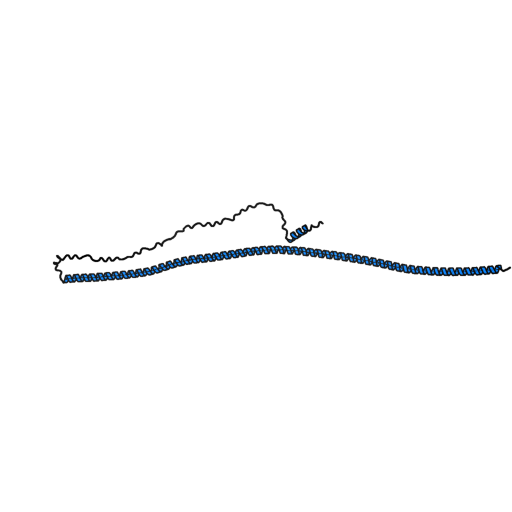-21.623 90.311 1.00 97.50 265 ARG A O 1
ATOM 2128 N N . ASN A 1 266 ? -60.847 -20.687 88.262 1.00 97.31 266 ASN A N 1
ATOM 2129 C CA . ASN A 1 266 ? -62.181 -20.100 88.321 1.00 97.31 266 ASN A CA 1
ATOM 2130 C C . ASN A 1 266 ? -63.261 -21.189 88.340 1.00 97.31 266 ASN A C 1
ATOM 2132 O O . ASN A 1 266 ? -64.088 -21.191 89.240 1.00 97.31 266 ASN A O 1
ATOM 2136 N N . GLU A 1 267 ? -63.169 -22.177 87.445 1.00 96.94 267 GLU A N 1
ATOM 2137 C CA . GLU A 1 267 ? -64.062 -23.346 87.423 1.00 96.94 267 GLU A CA 1
ATOM 2138 C C . GLU A 1 267 ? -64.077 -24.078 88.777 1.00 96.94 267 GLU A C 1
ATOM 2140 O O . GLU A 1 267 ? -65.136 -24.420 89.299 1.00 96.94 267 GLU A O 1
ATOM 2145 N N . SER A 1 268 ? -62.908 -24.275 89.397 1.00 97.38 268 SER A N 1
ATOM 2146 C CA . SER A 1 268 ? -62.810 -24.890 90.726 1.00 97.38 268 SER A CA 1
ATOM 2147 C C . SER A 1 268 ? -63.452 -24.040 91.830 1.00 97.38 268 SER A C 1
ATOM 2149 O O . SER A 1 268 ? -64.107 -24.590 92.717 1.00 97.38 268 SER A O 1
ATOM 2151 N N . LEU A 1 269 ? -63.277 -22.714 91.797 1.00 97.06 269 LEU A N 1
ATOM 2152 C CA . LEU A 1 269 ? -63.909 -21.802 92.755 1.00 97.06 269 LEU A CA 1
ATOM 2153 C C . LEU A 1 269 ? -65.430 -21.750 92.569 1.00 97.06 269 LEU A C 1
ATOM 2155 O O . LEU A 1 269 ? -66.151 -21.759 93.561 1.00 97.06 269 LEU A O 1
ATOM 2159 N N . GLU A 1 270 ? -65.919 -21.744 91.328 1.00 96.62 270 GLU A N 1
ATOM 2160 C CA . GLU A 1 270 ? -67.349 -21.808 91.003 1.00 96.62 270 GLU A CA 1
ATOM 2161 C C . GLU A 1 270 ? -67.984 -23.101 91.534 1.00 96.62 270 GLU A C 1
ATOM 2163 O O . GLU A 1 270 ? -69.040 -23.051 92.164 1.00 96.62 270 GLU A O 1
ATOM 2168 N N . GLN A 1 271 ? -67.313 -24.248 91.374 1.00 96.81 271 GLN A N 1
ATOM 2169 C CA . GLN A 1 271 ? -67.754 -25.524 91.954 1.00 96.81 271 GLN A CA 1
ATOM 2170 C C . GLN A 1 271 ? -67.803 -25.486 93.488 1.00 96.81 271 GLN A C 1
ATOM 2172 O O . GLN A 1 271 ? -68.788 -25.927 94.080 1.00 96.81 271 GLN A O 1
ATOM 2177 N N . ALA A 1 272 ? -66.776 -24.935 94.142 1.00 96.81 272 ALA A N 1
ATOM 2178 C CA . ALA A 1 272 ? -66.752 -24.802 95.600 1.00 96.81 272 ALA A CA 1
ATOM 2179 C C . ALA A 1 272 ? -67.852 -23.857 96.114 1.00 96.81 272 ALA A C 1
ATOM 2181 O O . ALA A 1 272 ? -68.473 -24.126 97.142 1.00 96.81 272 ALA A O 1
ATOM 2182 N N . LEU A 1 273 ? -68.117 -22.765 95.391 1.00 96.81 273 LEU A N 1
ATOM 2183 C CA . LEU A 1 273 ? -69.184 -21.817 95.704 1.00 96.81 273 LEU A CA 1
ATOM 2184 C C . LEU A 1 273 ? -70.562 -22.477 95.566 1.00 96.81 273 LEU A C 1
ATOM 2186 O O . LEU A 1 273 ? -71.392 -22.335 96.461 1.00 96.81 273 LEU A O 1
ATOM 2190 N N . LEU A 1 274 ? -70.784 -23.255 94.502 1.00 96.50 274 LEU A N 1
ATOM 2191 C CA . LEU A 1 274 ? -71.997 -24.060 94.325 1.00 96.50 274 LEU A CA 1
ATOM 2192 C C . LEU A 1 274 ? -72.197 -25.051 95.477 1.00 96.50 274 LEU A C 1
ATOM 2194 O O . LEU A 1 274 ? -73.290 -25.109 96.036 1.00 96.50 274 LEU A O 1
ATOM 2198 N N . GLN A 1 275 ? -71.149 -25.778 95.874 1.00 95.94 275 GLN A N 1
ATOM 2199 C CA . GLN A 1 275 ? -71.212 -26.706 97.007 1.00 95.94 275 GLN A CA 1
ATOM 2200 C C . GLN A 1 275 ? -71.554 -25.979 98.315 1.00 95.94 275 GLN A C 1
ATOM 2202 O O . GLN A 1 275 ? -72.408 -26.433 99.069 1.00 95.94 275 GLN A O 1
ATOM 2207 N N . LYS A 1 276 ? -70.943 -24.815 98.573 1.00 96.38 276 LYS A N 1
ATOM 2208 C CA . LYS A 1 276 ? -71.254 -24.005 99.761 1.00 96.38 276 LYS A CA 1
ATOM 2209 C C . LYS A 1 276 ? -72.684 -23.476 99.754 1.00 96.38 276 LYS A C 1
ATOM 2211 O O . LYS A 1 276 ? -73.319 -23.479 100.803 1.00 96.38 276 LYS A O 1
ATOM 2216 N N . ASN A 1 277 ? -73.205 -23.068 98.600 1.00 95.88 277 ASN A N 1
ATOM 2217 C CA . ASN A 1 277 ? -74.613 -22.691 98.477 1.00 95.88 277 ASN A CA 1
ATOM 2218 C C . ASN A 1 277 ? -75.540 -23.875 98.783 1.00 95.88 277 ASN A C 1
ATOM 2220 O O . ASN A 1 277 ? -76.498 -23.697 99.526 1.00 95.88 277 ASN A O 1
ATOM 2224 N N . GLN A 1 278 ? -75.227 -25.080 98.293 1.00 96.00 278 GLN A N 1
ATOM 2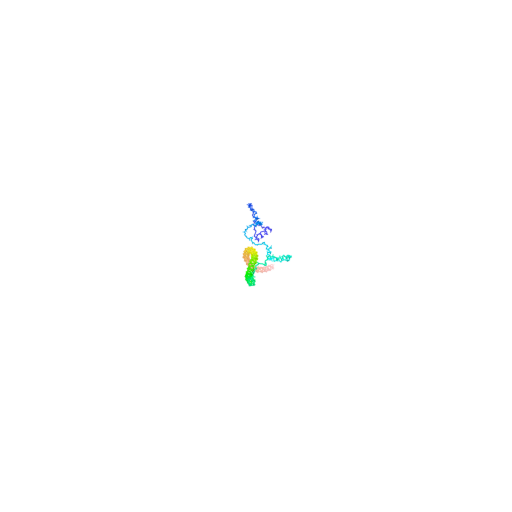225 C CA . GLN A 1 278 ? -75.990 -26.293 98.618 1.00 96.00 278 GLN A CA 1
ATOM 2226 C C . GLN A 1 278 ? -75.957 -26.607 100.120 1.00 96.00 278 GLN A C 1
ATOM 2228 O O . GLN A 1 278 ? -77.003 -26.854 100.711 1.00 96.00 278 GLN A O 1
ATOM 2233 N N . GLU A 1 279 ? -74.788 -26.528 100.763 1.00 94.94 279 GLU A N 1
ATOM 2234 C CA . GLU A 1 279 ? -74.661 -26.702 102.218 1.00 94.94 279 GLU A CA 1
ATOM 2235 C C . GLU A 1 279 ? -75.492 -25.664 102.993 1.00 94.94 279 GLU A C 1
ATOM 2237 O O . GLU A 1 279 ? -76.141 -26.004 103.979 1.00 94.94 279 GLU A O 1
ATOM 2242 N N . ILE A 1 280 ? -75.504 -24.398 102.553 1.00 94.56 280 ILE A N 1
ATOM 2243 C CA . ILE A 1 280 ? -76.338 -23.344 103.153 1.00 94.56 280 ILE A CA 1
ATOM 2244 C C . ILE A 1 280 ? -77.824 -23.661 102.970 1.00 94.56 280 ILE A C 1
ATOM 2246 O O . ILE A 1 280 ? -78.591 -23.515 103.921 1.00 94.56 280 ILE A O 1
ATOM 2250 N N . GLU A 1 281 ? -78.246 -24.100 101.783 1.00 94.38 281 GLU A N 1
ATOM 2251 C CA . GLU A 1 281 ? -79.627 -24.525 101.529 1.00 94.38 281 GLU A CA 1
ATOM 2252 C C . GLU A 1 281 ? -80.032 -25.704 102.425 1.00 94.38 281 GLU A C 1
ATOM 2254 O O . GLU A 1 281 ? -81.130 -25.702 102.977 1.00 94.38 281 GLU A O 1
ATOM 2259 N N . GLU A 1 282 ? -79.160 -26.696 102.612 1.00 94.12 282 GLU A N 1
ATOM 2260 C CA . GLU A 1 282 ? -79.394 -27.832 103.511 1.00 94.12 282 GLU A CA 1
ATOM 2261 C C . GLU A 1 282 ? -79.458 -27.406 104.982 1.00 94.12 282 GLU A C 1
ATOM 2263 O O . GLU A 1 282 ? -80.389 -27.793 105.690 1.00 94.12 282 GLU A O 1
ATOM 2268 N N . LEU A 1 283 ? -78.529 -26.562 105.444 1.00 94.69 283 LEU A N 1
ATOM 2269 C CA . LEU A 1 283 ? -78.557 -26.000 106.798 1.00 94.69 283 LEU A CA 1
ATOM 2270 C C . LEU A 1 283 ? -79.823 -25.172 107.036 1.00 94.69 283 LEU A C 1
ATOM 2272 O O . LEU A 1 283 ? -80.433 -25.285 108.097 1.00 94.69 283 LEU A O 1
ATOM 2276 N N . THR A 1 284 ? -80.245 -24.381 106.048 1.00 91.75 284 THR A N 1
ATOM 2277 C CA . THR A 1 284 ? -81.489 -23.602 106.107 1.00 91.75 284 THR A CA 1
ATOM 2278 C C . THR A 1 284 ? -82.692 -24.532 106.236 1.00 91.75 284 THR A C 1
ATOM 2280 O O . THR A 1 284 ? -83.498 -24.335 107.140 1.00 91.75 284 THR A O 1
ATOM 2283 N N . LYS A 1 285 ? -82.760 -25.611 105.439 1.00 92.75 285 LYS A N 1
ATOM 2284 C CA . LYS A 1 285 ? -83.813 -26.636 105.560 1.00 92.75 285 LYS A CA 1
ATOM 2285 C C . LYS A 1 285 ? -83.847 -27.268 106.953 1.00 92.75 285 LYS A C 1
ATOM 2287 O O . LYS A 1 285 ? -84.921 -27.386 107.529 1.00 92.75 285 LYS A O 1
ATOM 2292 N N . ILE A 1 286 ? -82.696 -27.636 107.522 1.00 91.75 286 ILE A N 1
ATOM 2293 C CA . ILE A 1 286 ? -82.623 -28.214 108.877 1.00 91.75 286 ILE A CA 1
ATOM 2294 C C . ILE A 1 286 ? -83.096 -27.202 109.932 1.00 91.75 286 ILE A C 1
ATOM 2296 O O . ILE A 1 286 ? -83.839 -27.565 110.847 1.00 91.75 286 ILE A O 1
ATOM 2300 N N . CYS A 1 287 ? -82.683 -25.937 109.816 1.00 89.50 287 CYS A N 1
ATOM 2301 C CA . CYS A 1 287 ? -83.145 -24.861 110.693 1.00 89.50 287 CYS A CA 1
ATOM 2302 C C . CYS A 1 287 ? -84.665 -24.667 110.593 1.00 89.50 287 CYS A C 1
ATOM 2304 O O . CYS A 1 287 ? -85.332 -24.615 111.626 1.00 89.50 287 CYS A O 1
ATOM 2306 N N . ASP A 1 288 ? -85.220 -24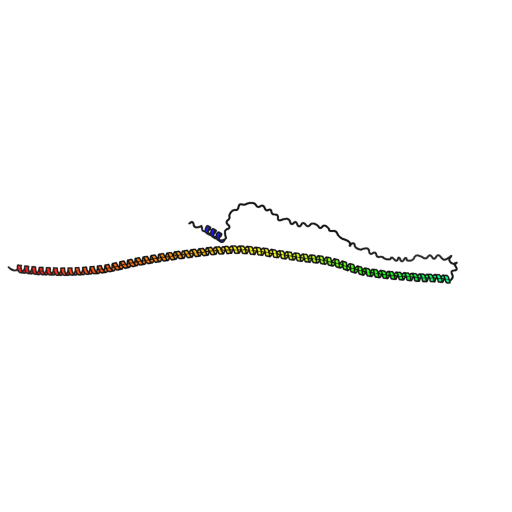.629 109.381 1.00 90.50 288 ASP A N 1
ATOM 2307 C CA . ASP A 1 288 ? -86.663 -24.519 109.144 1.00 90.50 288 ASP A CA 1
ATOM 2308 C C . ASP A 1 288 ? -87.424 -25.729 109.717 1.00 90.50 288 ASP A C 1
ATOM 2310 O O . ASP A 1 288 ? -88.455 -25.567 110.373 1.00 90.50 288 ASP A O 1
ATOM 2314 N N . GLU A 1 289 ? -86.895 -26.947 109.552 1.00 88.44 289 GLU A N 1
ATOM 2315 C CA . GLU A 1 289 ? -87.444 -28.171 110.150 1.00 88.44 289 GLU A CA 1
ATOM 2316 C C . GLU A 1 289 ? -87.428 -28.136 111.687 1.00 88.44 289 GLU A C 1
ATOM 2318 O O . GLU A 1 289 ? -88.392 -28.567 112.330 1.00 88.44 289 GLU A O 1
ATOM 2323 N N . LEU A 1 290 ? -86.353 -27.624 112.296 1.00 87.31 290 LEU A N 1
ATOM 2324 C CA . LEU A 1 290 ? -86.243 -27.444 113.747 1.00 87.31 290 LEU A CA 1
ATOM 2325 C C . LEU A 1 290 ? -87.242 -26.404 114.261 1.00 87.31 290 LEU A C 1
ATOM 2327 O O . LEU A 1 290 ? -87.935 -26.674 115.242 1.00 87.31 290 LEU A O 1
ATOM 2331 N N . ILE A 1 291 ? -87.367 -25.255 113.589 1.00 85.25 291 ILE A N 1
ATOM 2332 C CA . ILE A 1 291 ? -88.367 -24.224 113.908 1.00 85.25 291 ILE A CA 1
ATOM 2333 C C . ILE A 1 291 ? -89.777 -24.820 113.823 1.00 85.25 291 ILE A C 1
ATOM 2335 O O . ILE A 1 291 ? -90.570 -24.661 114.751 1.00 85.25 291 ILE A O 1
ATOM 2339 N N . ALA A 1 292 ? -90.077 -25.581 112.766 1.00 83.25 292 ALA A N 1
ATOM 2340 C CA . ALA A 1 292 ? -91.366 -26.247 112.597 1.00 83.25 292 ALA A CA 1
ATOM 2341 C C . ALA A 1 292 ? -91.654 -27.310 113.678 1.00 83.25 292 ALA A C 1
ATOM 2343 O O . ALA A 1 292 ? -92.819 -27.530 114.014 1.00 83.25 292 ALA A O 1
ATOM 2344 N N . LYS A 1 293 ? -90.627 -27.974 114.234 1.00 78.06 293 LYS A N 1
ATOM 2345 C CA . LYS A 1 293 ? -90.764 -28.899 115.378 1.00 78.06 293 LYS A CA 1
ATOM 2346 C C . LYS A 1 293 ? -90.955 -28.166 116.708 1.00 78.06 293 LYS A C 1
ATOM 2348 O O . LYS A 1 293 ? -91.778 -28.597 117.507 1.00 78.06 293 LYS A O 1
ATOM 2353 N N . MET A 1 294 ? -90.240 -27.063 116.933 1.00 73.38 294 MET A N 1
ATOM 2354 C CA . MET A 1 294 ? -90.356 -26.250 118.152 1.00 73.38 294 MET A CA 1
ATOM 2355 C C . MET A 1 294 ? -91.665 -25.446 118.206 1.00 73.38 294 MET A C 1
ATOM 2357 O O . MET A 1 294 ? -92.190 -25.227 119.289 1.00 73.38 294 MET A O 1
ATOM 2361 N N . GLY A 1 295 ? -92.237 -25.066 117.059 1.00 60.53 295 GLY A N 1
ATOM 2362 C CA . GLY A 1 295 ? -93.557 -24.425 116.969 1.00 60.53 295 GLY A CA 1
ATOM 2363 C C . GLY A 1 295 ? -94.758 -25.372 117.119 1.00 60.53 295 GLY A C 1
ATOM 2364 O O . GLY A 1 295 ? -95.891 -24.919 117.006 1.00 60.53 295 GLY A O 1
ATOM 2365 N N . LYS A 1 296 ? -94.534 -26.678 117.334 1.00 54.69 296 LYS A N 1
ATOM 2366 C CA . LYS A 1 296 ? -95.576 -27.698 117.589 1.00 54.69 296 LYS A CA 1
ATOM 2367 C C . LYS A 1 296 ? -95.590 -28.203 119.039 1.00 54.69 296 LYS A C 1
ATOM 2369 O O . LYS A 1 296 ? -96.241 -29.205 119.320 1.00 54.69 296 LYS A O 1
ATOM 2374 N N . ILE A 1 297 ? -94.854 -27.546 119.936 1.00 47.06 297 ILE A N 1
ATOM 2375 C CA . ILE A 1 297 ? -94.907 -27.799 121.379 1.00 47.06 297 ILE A CA 1
ATOM 2376 C C . ILE A 1 297 ? -95.869 -26.764 121.980 1.00 47.06 297 ILE A C 1
ATOM 2378 O O . ILE A 1 297 ? -95.432 -25.734 122.480 1.00 47.06 297 ILE A O 1
ATOM 2382 N N . ASP A 1 298 ? -97.163 -27.053 121.858 1.00 42.72 298 ASP A N 1
ATOM 2383 C CA . ASP A 1 298 ? -98.265 -26.591 122.715 1.00 42.72 298 ASP A CA 1
ATOM 2384 C C . ASP A 1 298 ? -99.035 -27.845 123.163 1.00 42.72 298 ASP A C 1
ATOM 2386 O O . ASP A 1 298 ? -99.220 -28.752 122.311 1.00 42.72 298 ASP A O 1
#

Radius of gyration: 85.92 Å; chains: 1; bounding box: 178×68×253 Å

Foldseek 3Di:
DDDDDPVRVVVVVVCLLVVDPDPDDDPDDDDDDDDDPDDDDPDDDDDDDDDDDDDDDDDPPDPPPPPPPPPPDDDDDDDPDDDDPPPPDPQDPVNVVVVVVVVVVVVVVVVVVVVVVVVVVVVVVVVVVVVVVVVVVVVVVVVVVVVVVVVVVVVVVVVVVVVVVVVVVVVVVVVVVVVVVVVVVVVVVVVVVSVVSVVVVVVVVVVVVVVVVVVVVVVVVVVVVVVVVVVVVVVVVVVVVVVVVVVVVVVVVVVVVVVVVVVVVVVVVVVVVVVVVVVVVVVVVVVVVVVVVVVPPD

InterPro domains:
  IPR007707 Transforming acidic coiled-coil-containing protein, C-terminal [PF05010] (92-291)
  IPR039915 TACC family [PTHR13924] (90-296)

Sequence (298 aa):
MSWLSPVQWAKWTWSAVTGGAGDNGQHTGRDDKEDNLMLFKDDHHEGHATDEEKLAGTKSEKEQNYTCELKTSEGSEMQKTGSQVLDSICISEAEKQAVLTLIREEIITKEAETNDWKKKYEQCKQEVDEMRKIVAEYEKTIAQMIEDEQRNSVNFQKALHAVTVEKDAALADLNSVERSLSDIFRRYENMKSTLDGFKKNEEVLKKCAQDYLARVKQEEQRYQTLKLHAEEKLDKANEEIAQVRTKASSETIALTASLRKGQMRNESLEQALLQKNQEIEELTKICDELIAKMGKID